Protein AF-A0A660W954-F1 (afdb_monomer)

Secondary structure (DSSP, 8-state):
----------------------SSPEEEE--EEEE--TTS-GGGGSSS-B---TT---SS-EE--TT-EEEEE--TTEEE---SS--EEEE---EEEEPSSTT--EEEEEE---EEEEEESSSSS-EEPP-EE---SPEESSTT--B-GGGEES-BS-S-B--BTTT----TT-TTTSBSEEE-GGGGTT-HHHHTTSS-TTSB-EEEEEE---EEEEE-TTSPEEE-EEPPTT-TT---S-EE-EEEEEEEEE------------------------------------

Radius of gyration: 32.92 Å; Cα contacts (8 Å, |Δi|>4): 703; chains: 1; bounding box: 125×60×88 Å

Foldseek 3Di:
DDDDDDDDDDDDPDPPPPPPPPPWADKDWFDDKDFDAPVVLLCLQTGFFAFPPAAWFDPSFGQQFAFGKMKTFHPPQKFFAQDPFFFKFFAWTKHFFFDPDPPRHTPLFIQWWKKWKWWAQPSPDTQTFAKFFPDQDAFELDSNTHDNLVRIDRIWGRWGAPDRPPPDDFDCLDPVTGITGTHRLVSRCPGPCNVVPRGHNGRTGIMMITTHQQPQPDAGPVRRGGHGHHYDPDDPPPRDTITTNIMMGGHMGGHPPPPPPPPPPDDDDDDDDDDDDDDDDDDDDDDDDD

Mean predicted aligned error: 12.01 Å

Sequence (290 aa):
MQKTLFLIVTLSAAAFATFVSPAQGLNFFAERYEGYPIDFLAQKALGGPTGKGEWFGSTDACTLGNGGSIKLGFSDEKRVFNGAGPDFIVFENPFQILDTEPPYDPLGLYFAELMFVEVSTDGEVFARFPMLTTNTEPIHADETDGLDAAQYSGFAGIHPVYANVDSNSIDPFDPAVAGGDAFDLSDLSDHPNVTSGLVDLNDIRWVRLVDITGDGSVLDSEGNPIFDAYQYEGDPIAINGADVDALSVINGLEGAVIPEPATTISFIISLPLFAALTGFFRFRNMFFQK

Structure (mmCIF, N/CA/C/O backbone):
data_AF-A0A660W954-F1
#
_entry.id   AF-A0A660W954-F1
#
loop_
_atom_site.group_PDB
_atom_site.id
_atom_site.type_symbol
_atom_site.label_atom_id
_atom_site.label_alt_id
_atom_site.label_comp_id
_atom_site.label_asym_id
_atom_site.label_entity_id
_atom_site.label_seq_id
_atom_site.pdbx_PDB_ins_code
_atom_site.Cartn_x
_atom_site.Cartn_y
_atom_site.Cartn_z
_atom_site.occupancy
_atom_site.B_iso_or_equiv
_atom_site.auth_seq_id
_atom_site.auth_comp_id
_atom_site.auth_asym_id
_atom_site.auth_atom_id
_atom_site.pdbx_PDB_model_num
ATOM 1 N N . MET A 1 1 ? -51.245 -30.499 60.211 1.00 41.47 1 MET A N 1
ATOM 2 C CA . MET A 1 1 ? -50.578 -29.324 59.608 1.00 41.47 1 MET A CA 1
ATOM 3 C C . MET A 1 1 ? -49.451 -29.831 58.724 1.00 41.47 1 MET A C 1
ATOM 5 O O . MET A 1 1 ? -48.403 -30.189 59.241 1.00 41.47 1 MET A O 1
ATOM 9 N N . GLN A 1 2 ? -49.696 -29.964 57.423 1.00 33.53 2 GLN A N 1
ATOM 10 C CA . GLN A 1 2 ? -48.697 -30.420 56.454 1.00 33.53 2 GLN A CA 1
ATOM 11 C C . GLN A 1 2 ? -48.097 -29.165 55.808 1.00 33.53 2 GLN A C 1
ATOM 13 O O . GLN A 1 2 ? -48.827 -28.375 55.216 1.00 33.53 2 GLN A O 1
ATOM 18 N N . LYS A 1 3 ? -46.802 -28.916 56.028 1.00 35.94 3 LYS A N 1
ATOM 19 C CA . LYS A 1 3 ? -46.079 -27.789 55.427 1.00 35.94 3 LYS A CA 1
ATOM 20 C C . LYS A 1 3 ? -45.603 -28.216 54.040 1.00 35.94 3 LYS A C 1
ATOM 22 O O . LYS A 1 3 ? -44.735 -29.076 53.938 1.00 35.94 3 LYS A O 1
ATOM 27 N N . THR A 1 4 ? -46.171 -27.625 52.997 1.00 32.19 4 THR A N 1
ATOM 28 C CA . THR A 1 4 ? -45.674 -27.762 51.624 1.00 32.19 4 THR A CA 1
ATOM 29 C C . THR A 1 4 ? -44.499 -26.805 51.442 1.00 32.19 4 THR A C 1
ATOM 31 O O . THR A 1 4 ? -44.650 -25.596 51.610 1.00 32.19 4 THR A O 1
ATOM 34 N N . LEU A 1 5 ? -43.320 -27.354 51.153 1.00 30.41 5 LEU A N 1
ATOM 35 C CA . LEU A 1 5 ? -42.096 -26.611 50.867 1.00 30.41 5 LEU A CA 1
ATOM 36 C C . LEU A 1 5 ? -42.058 -26.309 49.360 1.00 30.41 5 LEU A C 1
ATOM 38 O O . LEU A 1 5 ? -42.047 -27.239 48.557 1.00 30.41 5 LEU A O 1
ATOM 42 N N . PHE A 1 6 ? -42.063 -25.033 48.971 1.00 32.66 6 PHE A N 1
ATOM 43 C CA . PHE A 1 6 ? -41.836 -24.624 47.582 1.00 32.66 6 PHE A CA 1
ATOM 44 C C . PHE A 1 6 ? -40.329 -24.513 47.333 1.00 32.66 6 PHE A C 1
ATOM 46 O O . PHE A 1 6 ? -39.656 -23.679 47.936 1.00 32.66 6 PHE A O 1
ATOM 53 N N . LEU A 1 7 ? -39.806 -25.369 46.456 1.00 27.14 7 LEU A N 1
ATOM 54 C CA . LEU A 1 7 ? -38.443 -25.286 45.942 1.00 27.14 7 LEU A CA 1
ATOM 55 C C . LEU A 1 7 ? -38.448 -24.322 44.747 1.00 27.14 7 LEU A C 1
ATOM 57 O O . LEU A 1 7 ? -39.011 -24.638 43.701 1.00 27.14 7 LEU A O 1
ATOM 61 N N . ILE A 1 8 ? -37.856 -23.139 44.907 1.00 37.44 8 ILE A N 1
ATOM 62 C CA . ILE A 1 8 ? -37.602 -22.220 43.792 1.00 37.44 8 ILE A CA 1
ATOM 63 C C . ILE A 1 8 ? -36.273 -22.644 43.167 1.00 37.44 8 ILE A C 1
ATOM 65 O O . ILE A 1 8 ? -35.219 -22.476 43.774 1.00 37.44 8 ILE A O 1
ATOM 69 N N . VAL A 1 9 ? -36.328 -23.222 41.968 1.00 31.75 9 VAL A N 1
ATOM 70 C CA . VAL A 1 9 ? -35.138 -23.495 41.156 1.00 31.75 9 VAL A CA 1
ATOM 71 C C . VAL A 1 9 ? -34.899 -22.275 40.270 1.00 31.75 9 VAL A C 1
ATOM 73 O O . VAL A 1 9 ? -35.628 -22.046 39.309 1.00 31.75 9 VAL A O 1
ATOM 76 N N . THR A 1 10 ? -33.899 -21.464 40.602 1.00 38.59 10 THR A N 1
ATOM 77 C CA . THR A 1 10 ? -33.390 -20.415 39.711 1.00 38.59 10 THR A CA 1
ATOM 78 C C . THR A 1 10 ? -32.497 -21.056 38.649 1.00 38.59 10 THR A C 1
ATOM 80 O O . THR A 1 10 ? -31.393 -21.496 38.965 1.00 38.59 10 THR A O 1
ATOM 83 N N . LEU A 1 11 ? -32.961 -21.120 37.396 1.00 34.97 11 LEU A N 1
ATOM 84 C CA . LEU A 1 11 ? -32.089 -21.398 36.251 1.00 34.97 11 LEU A CA 1
ATOM 85 C C . LEU A 1 11 ? -31.302 -20.122 35.928 1.00 34.97 11 LEU A C 1
ATOM 87 O O . LEU A 1 11 ? -31.871 -19.156 35.425 1.00 34.97 11 LEU A O 1
ATOM 91 N N . SER A 1 12 ? -29.997 -20.113 36.196 1.00 39.38 12 SER A N 1
ATOM 92 C CA . SER A 1 12 ? -29.090 -19.134 35.598 1.00 39.38 12 SER A CA 1
ATOM 93 C C . SER A 1 12 ? -28.721 -19.616 34.196 1.00 39.38 12 SER A C 1
ATOM 95 O O . SER A 1 12 ? -28.006 -20.608 34.049 1.00 39.38 12 SER A O 1
ATOM 97 N N . ALA A 1 13 ? -29.209 -18.932 33.164 1.00 38.84 13 ALA A N 1
ATOM 98 C CA . ALA A 1 13 ? -28.709 -19.114 31.809 1.00 38.84 13 ALA A CA 1
ATOM 99 C C . ALA A 1 13 ? -27.325 -18.454 31.714 1.00 38.84 13 ALA A C 1
ATOM 101 O O . ALA A 1 13 ? -27.215 -17.235 31.613 1.00 38.84 13 ALA A O 1
ATOM 102 N N . ALA A 1 14 ? -26.262 -19.253 31.803 1.00 39.91 14 ALA A N 1
ATOM 103 C CA . ALA A 1 14 ? -24.932 -18.810 31.413 1.00 39.91 14 ALA A CA 1
ATOM 104 C C . ALA A 1 14 ? -24.891 -18.777 29.880 1.00 39.91 14 ALA A C 1
ATOM 106 O O . ALA A 1 14 ? -24.913 -19.826 29.235 1.00 39.91 14 ALA A O 1
ATOM 107 N N . ALA A 1 15 ? -24.888 -17.579 29.298 1.00 39.62 15 ALA A N 1
ATOM 108 C CA . ALA A 1 15 ? -24.603 -17.402 27.883 1.00 39.62 15 ALA A CA 1
ATOM 109 C C . ALA A 1 15 ? -23.117 -17.717 27.663 1.00 39.62 15 ALA A C 1
ATOM 111 O O . ALA A 1 15 ? -22.246 -16.908 27.973 1.00 39.62 15 ALA A O 1
ATOM 112 N N . PHE A 1 16 ? -22.822 -18.920 27.178 1.00 38.09 16 PHE A N 1
ATOM 113 C CA . PHE A 1 16 ? -21.512 -19.224 26.619 1.00 38.09 16 PHE A CA 1
ATOM 114 C C . PHE A 1 16 ? -21.437 -18.552 25.249 1.00 38.09 16 PHE A C 1
ATOM 116 O O . PHE A 1 16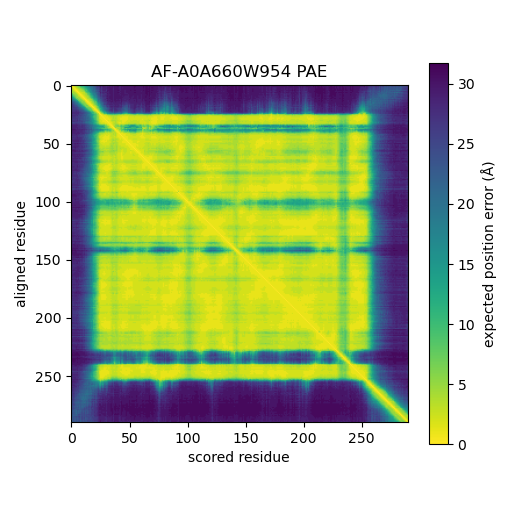 ? -21.980 -19.065 24.274 1.00 38.09 16 PHE A O 1
ATOM 123 N N . ALA A 1 17 ? -20.791 -17.388 25.181 1.00 39.72 17 ALA A N 1
ATOM 124 C CA . ALA A 1 17 ? -20.302 -16.868 23.915 1.00 39.72 17 ALA A CA 1
ATOM 125 C C . ALA A 1 17 ? -19.143 -17.773 23.482 1.00 39.72 17 ALA A C 1
ATOM 127 O O . ALA A 1 17 ? -18.034 -17.694 24.009 1.00 39.72 17 ALA A O 1
ATOM 128 N N . THR A 1 18 ? -19.416 -18.706 22.577 1.00 37.78 18 THR A N 1
ATOM 129 C CA . THR A 1 18 ? -18.360 -19.400 21.849 1.00 37.78 18 THR A CA 1
ATOM 130 C C . THR A 1 18 ? -17.688 -18.368 20.953 1.00 37.78 18 THR A C 1
ATOM 132 O O . THR A 1 18 ? -18.273 -17.961 19.951 1.00 37.78 18 THR A O 1
ATOM 135 N N . PHE A 1 19 ? -16.481 -17.935 21.313 1.00 40.72 19 PHE A N 1
ATOM 136 C CA . PHE A 1 19 ? -15.584 -17.268 20.375 1.00 40.72 19 PHE A CA 1
ATOM 137 C C . PHE A 1 19 ? -15.154 -18.311 19.344 1.00 40.72 19 PHE A C 1
ATOM 139 O O . PHE A 1 19 ? -14.179 -19.035 19.524 1.00 40.72 19 PHE A O 1
ATOM 146 N N . VAL A 1 20 ? -15.961 -18.459 18.299 1.00 42.09 20 VAL A N 1
ATOM 147 C CA . VAL A 1 20 ? -15.516 -19.081 17.058 1.00 42.09 20 VAL A CA 1
ATOM 148 C C . VAL A 1 20 ? -14.596 -18.039 16.433 1.00 42.09 20 VAL A C 1
ATOM 150 O O . VAL A 1 20 ? -15.067 -16.946 16.123 1.00 42.09 20 VAL A O 1
ATOM 153 N N . SER A 1 21 ? -13.292 -18.317 16.315 1.00 42.91 21 SER A N 1
ATOM 154 C CA . SER A 1 21 ? -12.448 -17.467 15.468 1.00 42.91 21 SER A CA 1
ATOM 155 C C . SER A 1 21 ? -13.071 -17.495 14.072 1.00 42.91 21 SER A C 1
ATOM 157 O O . SER A 1 21 ? -13.388 -18.596 13.604 1.00 42.91 21 SER A O 1
ATOM 159 N N . PRO A 1 22 ? -13.321 -16.350 13.419 1.00 44.28 22 PRO A N 1
ATOM 160 C CA . PRO A 1 22 ? -13.864 -16.380 12.074 1.00 44.28 22 PRO A CA 1
ATOM 161 C C . PRO A 1 22 ? -12.929 -17.219 11.197 1.00 44.28 22 PRO A C 1
ATOM 163 O O . PRO A 1 22 ? -11.714 -17.028 11.170 1.00 44.28 22 PRO A O 1
ATOM 166 N N . ALA A 1 23 ? -13.507 -18.238 10.571 1.00 50.44 23 ALA A N 1
ATOM 167 C CA . ALA A 1 23 ? -12.850 -19.034 9.558 1.00 50.44 23 ALA A CA 1
ATOM 168 C C . ALA A 1 23 ? -12.705 -18.147 8.317 1.00 50.44 23 ALA A C 1
ATOM 170 O O . ALA A 1 23 ? -13.669 -18.045 7.574 1.00 50.44 23 ALA A O 1
ATOM 171 N N . GLN A 1 24 ? -11.535 -17.518 8.145 1.00 55.84 24 GLN A N 1
ATOM 172 C CA . GLN A 1 24 ? -11.206 -16.558 7.078 1.00 55.84 24 GLN A CA 1
ATOM 173 C C . GLN A 1 24 ? -12.113 -15.302 7.087 1.00 55.84 24 GLN A C 1
ATOM 175 O O . GLN A 1 24 ? -13.332 -15.385 7.240 1.00 55.84 24 GLN A O 1
ATOM 180 N N . GLY A 1 25 ? -11.519 -14.109 7.015 1.00 69.44 25 GLY A N 1
ATOM 181 C CA . GLY A 1 25 ? -12.287 -12.862 6.986 1.00 69.44 25 GLY A CA 1
ATOM 182 C C . GLY A 1 25 ? -13.147 -12.721 5.725 1.00 69.44 25 GLY A C 1
ATOM 183 O O . GLY A 1 25 ? -13.000 -13.460 4.754 1.00 69.44 25 GLY A O 1
ATOM 184 N N . LEU A 1 26 ? -14.079 -11.770 5.748 1.00 90.31 26 LEU A N 1
ATOM 185 C CA . LEU A 1 26 ? -14.758 -11.297 4.545 1.00 90.31 26 LEU A CA 1
ATOM 186 C C . LEU A 1 26 ? -13.752 -10.527 3.679 1.00 90.31 26 LEU A C 1
ATOM 188 O O . LEU A 1 26 ? -13.137 -9.582 4.167 1.00 90.31 26 LEU A O 1
ATOM 192 N N . ASN A 1 27 ? -13.666 -10.867 2.395 1.00 95.94 27 ASN A N 1
ATOM 193 C CA . ASN A 1 27 ? -12.878 -10.112 1.425 1.00 95.94 27 ASN A CA 1
ATOM 194 C C . ASN A 1 27 ? -13.702 -8.960 0.838 1.00 95.94 27 ASN A C 1
ATOM 196 O O . ASN A 1 27 ? -14.846 -9.163 0.419 1.00 95.94 27 ASN A O 1
ATOM 200 N N . PHE A 1 28 ? -13.134 -7.757 0.776 1.00 97.25 28 PHE A N 1
ATOM 201 C CA . PHE A 1 28 ? -13.764 -6.603 0.124 1.00 97.25 28 PHE A CA 1
ATOM 202 C C . PHE A 1 28 ? -12.743 -5.535 -0.262 1.00 97.25 28 PHE A C 1
ATOM 204 O O . PHE A 1 28 ? -11.626 -5.523 0.236 1.00 97.25 28 PHE A O 1
ATOM 211 N N . PHE A 1 29 ? -13.136 -4.616 -1.136 1.00 98.12 29 PHE A N 1
ATOM 212 C CA . PHE A 1 29 ? -12.302 -3.487 -1.545 1.00 98.12 29 PHE A CA 1
ATOM 213 C C . PHE A 1 29 ? -12.615 -2.221 -0.743 1.00 98.12 29 PHE A C 1
ATOM 215 O O . PHE A 1 29 ? -13.643 -2.151 -0.063 1.00 98.12 29 PHE A O 1
ATOM 222 N N . ALA A 1 30 ? -11.770 -1.197 -0.863 1.00 97.75 30 ALA A N 1
ATOM 223 C CA . ALA A 1 30 ? -12.144 0.160 -0.471 1.00 97.75 30 ALA A CA 1
ATOM 224 C C . ALA A 1 30 ? -13.394 0.637 -1.237 1.00 97.75 30 ALA A C 1
ATOM 226 O O . ALA A 1 30 ? -13.528 0.432 -2.444 1.00 97.75 30 ALA A O 1
ATOM 227 N N . GLU A 1 31 ? -14.309 1.294 -0.522 1.00 96.94 31 GLU A N 1
ATOM 228 C CA . GLU A 1 31 ? -15.624 1.721 -1.039 1.00 96.94 31 GLU A CA 1
ATOM 229 C C . GLU A 1 31 ? -15.828 3.237 -0.955 1.00 96.94 31 GLU A C 1
ATOM 231 O O . GLU A 1 31 ? -16.726 3.785 -1.596 1.00 96.94 31 GLU A O 1
ATOM 236 N N . ARG A 1 32 ? -15.015 3.926 -0.149 1.00 95.50 32 ARG A N 1
ATOM 237 C CA . ARG A 1 32 ? -15.040 5.382 -0.005 1.00 95.50 32 ARG A CA 1
ATOM 238 C C . ARG A 1 32 ? -13.639 5.933 0.195 1.00 95.50 32 ARG A C 1
ATOM 240 O O . ARG A 1 32 ? -12.749 5.220 0.652 1.00 95.50 32 ARG A O 1
ATOM 247 N N . TYR A 1 33 ? -13.484 7.223 -0.073 1.00 95.94 33 TYR A N 1
ATOM 248 C CA . TYR A 1 33 ? -12.254 7.945 0.209 1.00 95.94 33 TYR A CA 1
ATOM 249 C C . TYR A 1 33 ? -12.519 9.289 0.891 1.00 95.94 33 TYR A C 1
ATOM 251 O O . TYR A 1 33 ? -13.598 9.873 0.771 1.00 95.94 33 TYR A O 1
ATOM 259 N N . GLU A 1 34 ? -11.493 9.800 1.561 1.00 93.50 34 GLU A N 1
ATOM 260 C CA . GLU A 1 34 ? -11.370 11.182 2.015 1.00 93.50 34 GLU A CA 1
ATOM 261 C C . GLU A 1 34 ? -9.958 11.689 1.694 1.00 93.50 34 GLU A C 1
ATOM 263 O O . GLU A 1 34 ? -8.978 10.982 1.903 1.00 93.50 34 GLU A O 1
ATOM 268 N N . GLY A 1 35 ? -9.831 12.921 1.209 1.00 79.81 35 GLY A N 1
ATOM 269 C CA . GLY A 1 35 ? -8.542 13.493 0.813 1.00 79.81 35 GLY A CA 1
ATOM 270 C C . GLY A 1 35 ? -8.654 14.316 -0.464 1.00 79.81 35 GLY A C 1
ATOM 271 O O . GLY A 1 35 ? -9.730 14.419 -1.055 1.00 79.81 35 GLY A O 1
ATOM 272 N N . TYR A 1 36 ? -7.538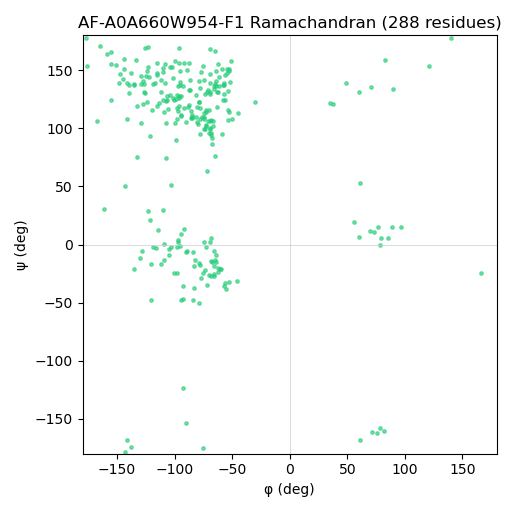 14.916 -0.864 1.00 69.19 36 TYR A N 1
ATOM 273 C CA . TYR A 1 36 ? -7.448 15.763 -2.052 1.00 69.19 36 TYR A CA 1
ATOM 274 C C . TYR A 1 36 ? -6.218 15.350 -2.874 1.00 69.19 36 TYR A C 1
ATOM 276 O O . TYR A 1 36 ? -5.208 16.052 -2.811 1.00 69.19 36 TYR A O 1
ATOM 284 N N . PRO A 1 37 ? -6.271 14.215 -3.603 1.00 76.81 37 PRO A N 1
ATOM 285 C CA . PRO A 1 37 ? -5.232 13.890 -4.576 1.00 76.81 37 PRO A CA 1
ATOM 286 C C . PRO A 1 37 ? -5.202 14.953 -5.676 1.00 76.81 37 PRO A C 1
ATOM 288 O O . PRO A 1 37 ? -6.197 15.651 -5.919 1.00 76.81 37 PRO A O 1
ATOM 291 N N . ILE A 1 38 ? -4.054 15.101 -6.329 1.00 76.25 38 ILE A N 1
ATOM 292 C CA . ILE A 1 38 ? -3.814 16.219 -7.249 1.00 76.25 38 ILE A CA 1
ATOM 293 C C . ILE A 1 38 ? -4.564 16.102 -8.579 1.00 76.25 38 ILE A C 1
ATOM 295 O O . ILE A 1 38 ? -4.803 17.114 -9.239 1.00 76.25 38 ILE A O 1
ATOM 299 N N . ASP A 1 39 ? -4.970 14.896 -8.968 1.00 69.25 39 ASP A N 1
ATOM 300 C CA . ASP A 1 39 ? -5.596 14.618 -10.261 1.00 69.25 39 ASP A CA 1
ATOM 301 C C . ASP A 1 39 ? -7.136 14.736 -10.259 1.00 69.25 39 ASP A C 1
ATOM 303 O O . ASP A 1 39 ? -7.763 14.685 -11.317 1.00 69.25 39 ASP A O 1
ATOM 307 N N . PHE A 1 40 ? -7.766 14.950 -9.094 1.00 69.56 40 PHE A N 1
ATOM 308 C CA . PHE A 1 40 ? -9.225 14.884 -8.890 1.00 69.56 40 PHE A CA 1
ATOM 309 C C . PHE A 1 40 ? -9.870 13.546 -9.320 1.00 69.56 40 PHE A C 1
ATOM 311 O O . PHE A 1 40 ? -11.087 13.490 -9.520 1.00 69.56 40 PHE A O 1
ATOM 318 N N . LEU A 1 41 ? -9.088 12.469 -9.447 1.00 84.31 41 LEU A N 1
ATOM 319 C CA . LEU A 1 41 ? -9.533 11.129 -9.840 1.00 84.31 41 LEU A CA 1
ATOM 320 C C . LEU A 1 41 ? -9.454 10.126 -8.682 1.00 84.31 41 LEU A C 1
ATOM 322 O O . LEU A 1 41 ? -9.346 8.925 -8.907 1.00 84.31 41 LEU A O 1
ATOM 326 N N . ALA A 1 42 ? -9.618 10.610 -7.448 1.00 89.44 42 ALA A N 1
ATOM 327 C CA . ALA A 1 42 ? -9.629 9.822 -6.212 1.00 89.44 42 ALA A CA 1
ATOM 328 C C . ALA A 1 42 ? -10.480 8.540 -6.266 1.00 89.44 42 ALA A C 1
ATOM 330 O O . ALA A 1 42 ? -10.159 7.548 -5.618 1.00 89.44 42 ALA A O 1
ATOM 331 N N . GLN A 1 43 ? -11.570 8.544 -7.041 1.00 92.44 43 GLN A N 1
ATOM 332 C CA . GLN A 1 43 ? -12.430 7.376 -7.226 1.00 92.44 43 GLN A CA 1
ATOM 333 C C . GLN A 1 43 ? -11.733 6.173 -7.874 1.00 92.44 43 GLN A C 1
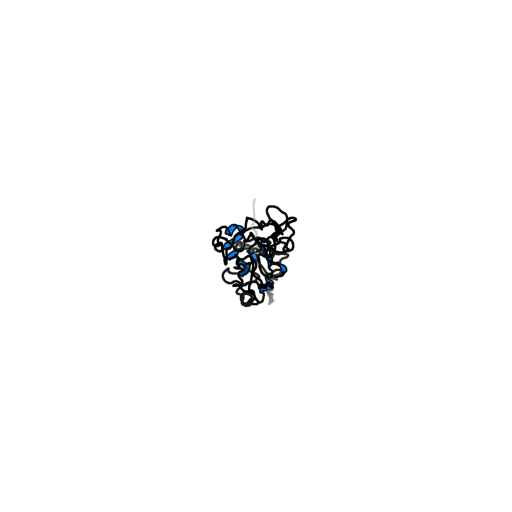ATOM 335 O O . GLN A 1 43 ? -12.255 5.072 -7.750 1.00 92.44 43 GLN A O 1
ATOM 340 N N . LYS A 1 44 ? -10.605 6.373 -8.566 1.00 93.88 44 LYS A N 1
ATOM 341 C CA . LYS A 1 44 ? -9.841 5.291 -9.193 1.00 93.88 44 LYS A CA 1
ATOM 342 C C . LYS A 1 44 ? -9.176 4.371 -8.174 1.00 93.88 44 LYS A C 1
ATOM 344 O O . LYS A 1 44 ? -9.075 3.193 -8.438 1.00 93.88 44 LYS A O 1
ATOM 349 N N . ALA A 1 45 ? -8.862 4.875 -6.979 1.00 95.75 45 ALA A N 1
ATOM 350 C CA . ALA A 1 45 ? -8.341 4.064 -5.876 1.00 95.75 45 ALA A CA 1
ATOM 351 C C . ALA A 1 45 ? -9.406 3.170 -5.193 1.00 95.75 45 ALA A C 1
ATOM 353 O O . ALA A 1 45 ? -9.128 2.542 -4.168 1.00 95.75 45 ALA A O 1
ATOM 354 N N . LEU A 1 46 ? -10.656 3.179 -5.675 1.00 96.50 46 LEU A N 1
ATOM 355 C CA . LEU A 1 46 ? -11.759 2.390 -5.122 1.00 96.50 46 LEU A CA 1
ATOM 356 C C . LEU A 1 46 ? -12.061 1.175 -5.997 1.00 96.50 46 LEU A C 1
ATOM 358 O O . LEU A 1 46 ? -11.945 1.222 -7.216 1.00 96.50 46 LEU A O 1
ATOM 362 N N . GLY A 1 47 ? -12.601 0.123 -5.383 1.00 96.81 47 GLY A N 1
ATOM 363 C CA . GLY A 1 47 ? -12.873 -1.124 -6.091 1.00 96.81 47 GLY A CA 1
ATOM 364 C C . GLY A 1 47 ? -11.629 -2.003 -6.220 1.00 96.81 47 GLY A C 1
ATOM 365 O O . GLY A 1 47 ? -10.708 -1.917 -5.411 1.00 96.81 47 GLY A O 1
ATOM 366 N N . GLY A 1 48 ? -11.672 -2.937 -7.169 1.00 97.56 48 GLY A N 1
ATOM 367 C CA . GLY A 1 48 ? -10.611 -3.925 -7.339 1.00 97.56 48 GLY A CA 1
ATOM 368 C C . GLY A 1 48 ? -9.486 -3.439 -8.253 1.00 97.56 48 GLY A C 1
ATOM 369 O O . GLY A 1 48 ? -9.745 -2.599 -9.111 1.00 97.56 48 GLY A O 1
ATOM 370 N N . PRO A 1 49 ? -8.274 -4.005 -8.113 1.00 98.19 49 PRO A N 1
ATOM 371 C CA . PRO A 1 49 ? -7.114 -3.590 -8.890 1.00 98.19 49 PRO A CA 1
ATOM 372 C C . PRO A 1 49 ? -7.289 -3.852 -10.386 1.00 98.19 49 PRO A C 1
ATOM 374 O O . PRO A 1 49 ? -7.933 -4.824 -10.810 1.00 98.19 49 PRO A O 1
ATOM 377 N N . THR A 1 50 ? -6.654 -3.006 -11.188 1.00 97.38 50 THR A N 1
ATOM 378 C CA . THR A 1 50 ? -6.670 -3.019 -12.651 1.00 97.38 50 THR A CA 1
ATOM 379 C C . THR A 1 50 ? -5.265 -3.121 -13.255 1.00 97.38 50 THR A C 1
ATOM 381 O O . THR A 1 50 ? -5.037 -2.721 -14.406 1.00 97.38 50 THR A O 1
ATOM 384 N N . GLY A 1 51 ? -4.339 -3.748 -12.528 1.00 97.06 51 GLY A N 1
ATOM 385 C CA . GLY A 1 51 ? -2.942 -3.923 -12.919 1.00 97.06 51 GLY A CA 1
ATOM 386 C C . GLY A 1 51 ? -2.712 -4.506 -14.316 1.00 97.06 51 GLY A C 1
ATOM 387 O O . GLY A 1 51 ? -3.577 -5.156 -14.921 1.00 97.06 51 GLY A O 1
ATOM 388 N N . LYS A 1 52 ? -1.515 -4.259 -14.857 1.00 97.44 52 LYS A N 1
ATOM 389 C CA . LYS A 1 52 ? -1.089 -4.730 -16.189 1.00 97.44 52 LYS A CA 1
ATOM 390 C C . LYS A 1 52 ? 0.064 -5.736 -16.129 1.00 97.44 52 LYS A C 1
ATOM 392 O O . LYS A 1 52 ? 0.606 -6.111 -17.172 1.00 97.44 52 LYS A O 1
ATOM 397 N N . GLY A 1 53 ? 0.351 -6.251 -14.936 1.00 96.25 53 GLY A N 1
ATOM 398 C CA . GLY A 1 53 ? 1.409 -7.212 -14.674 1.00 96.25 53 GLY A CA 1
ATOM 399 C C . GLY A 1 53 ? 2.789 -6.570 -14.616 1.00 96.25 53 GLY A C 1
ATOM 400 O O . GLY A 1 53 ? 2.917 -5.379 -14.387 1.00 96.25 53 GLY A O 1
ATOM 401 N N . GLU A 1 54 ? 3.819 -7.382 -14.842 1.00 95.25 54 GLU A N 1
ATOM 402 C CA . GLU A 1 54 ? 5.223 -7.019 -14.591 1.00 95.25 54 GLU A CA 1
ATOM 403 C C . GLU A 1 54 ? 5.704 -5.762 -15.331 1.00 95.25 54 GLU A C 1
ATOM 405 O O . GLU A 1 54 ? 6.528 -5.012 -14.824 1.00 95.25 54 GLU A O 1
ATOM 410 N N . TRP A 1 55 ? 5.222 -5.560 -16.558 1.00 92.69 55 TRP A N 1
ATOM 411 C CA . TRP A 1 55 ? 5.888 -4.699 -17.541 1.00 92.69 55 TRP A CA 1
ATOM 412 C C . TRP A 1 55 ? 5.216 -3.348 -17.759 1.00 92.69 55 TRP A C 1
ATOM 414 O O . TRP A 1 55 ? 5.739 -2.524 -18.502 1.00 92.69 55 TRP A O 1
ATOM 424 N N . PHE A 1 56 ? 4.027 -3.143 -17.198 1.00 92.12 56 PHE A N 1
ATOM 425 C CA . PHE A 1 56 ? 3.236 -1.949 -17.460 1.00 92.12 56 PHE A CA 1
ATOM 426 C C . PHE A 1 56 ? 2.482 -1.529 -16.202 1.00 92.12 56 PHE A C 1
ATOM 428 O O . PHE A 1 56 ? 1.928 -2.374 -15.501 1.00 92.12 56 PHE A O 1
ATOM 435 N N . GLY A 1 57 ? 2.379 -0.219 -15.992 1.00 90.81 57 GLY A N 1
ATOM 436 C CA . GLY A 1 57 ? 1.402 0.356 -15.076 1.00 90.81 57 GLY A CA 1
ATOM 437 C C . GLY A 1 57 ? -0.008 0.387 -15.686 1.00 90.81 57 GLY A C 1
ATOM 438 O O . GLY A 1 57 ? -0.198 0.527 -16.901 1.00 90.81 57 GLY A O 1
ATOM 439 N N . SER A 1 58 ? -1.027 0.251 -14.845 1.00 92.75 58 SER A N 1
ATOM 440 C CA . SER A 1 58 ? -2.402 0.656 -15.108 1.00 92.75 58 SER A CA 1
ATOM 441 C C . SER A 1 58 ? -2.507 2.151 -15.425 1.00 92.75 58 SER A C 1
ATOM 443 O O . SER A 1 58 ? -1.736 2.982 -14.963 1.00 92.75 58 SER A O 1
ATOM 445 N N . THR A 1 59 ? -3.511 2.507 -16.222 1.00 91.62 59 THR A N 1
ATOM 446 C CA . THR A 1 59 ? -3.917 3.904 -16.452 1.00 91.62 59 THR A CA 1
ATOM 447 C C . THR A 1 59 ? -5.113 4.306 -15.584 1.00 91.62 59 THR A C 1
ATOM 449 O O . THR A 1 59 ? -5.609 5.435 -15.670 1.00 91.62 59 THR A O 1
ATOM 452 N N . ASP A 1 60 ? -5.642 3.363 -14.805 1.00 92.31 60 ASP A N 1
ATOM 453 C CA . ASP A 1 60 ? -6.768 3.554 -13.896 1.00 92.31 60 ASP A CA 1
ATOM 454 C C . ASP A 1 60 ? -6.291 3.663 -12.446 1.00 92.31 60 ASP A C 1
ATOM 456 O O . ASP A 1 60 ? -6.784 2.985 -11.564 1.00 92.31 60 ASP A O 1
ATOM 460 N N . ALA A 1 61 ? -5.322 4.549 -12.218 1.00 92.69 61 ALA A N 1
ATOM 461 C CA . ALA A 1 61 ? -4.797 4.858 -10.897 1.00 92.69 61 ALA A CA 1
ATOM 462 C C . ALA A 1 61 ? -5.080 6.316 -10.494 1.00 92.69 61 ALA A C 1
ATOM 464 O O . ALA A 1 61 ? -5.318 7.180 -11.349 1.00 92.69 61 ALA A O 1
ATOM 465 N N . CYS A 1 62 ? -5.101 6.554 -9.184 1.00 93.75 62 CYS A N 1
ATOM 466 C CA . CYS A 1 62 ? -5.240 7.850 -8.529 1.00 93.75 62 CYS A CA 1
ATOM 467 C C . CYS A 1 62 ? -3.857 8.378 -8.132 1.00 93.75 62 CYS A C 1
ATOM 469 O O . CYS A 1 62 ? -3.279 7.912 -7.149 1.00 93.75 62 CYS A O 1
ATOM 471 N N . THR A 1 63 ? -3.380 9.402 -8.829 1.00 93.00 63 THR A N 1
ATOM 472 C CA . THR A 1 63 ? -2.078 10.017 -8.560 1.00 93.00 63 THR A CA 1
ATOM 473 C C . THR A 1 63 ? -2.168 10.936 -7.342 1.00 93.00 63 THR A C 1
ATOM 475 O O . THR A 1 63 ? -2.904 11.934 -7.335 1.00 93.00 63 THR A O 1
ATOM 478 N N . LEU A 1 64 ? -1.418 10.621 -6.286 1.00 91.75 64 LEU A N 1
ATOM 479 C CA . LEU A 1 64 ? -1.442 11.395 -5.042 1.00 91.75 64 LEU A CA 1
ATOM 480 C C . LEU A 1 64 ? -0.765 12.751 -5.187 1.00 91.75 64 LEU A C 1
ATOM 482 O O . LEU A 1 64 ? -1.237 13.728 -4.597 1.00 91.75 64 LEU A O 1
ATOM 486 N N . GLY A 1 65 ? 0.291 12.819 -5.994 1.00 88.12 65 GLY A N 1
ATOM 487 C CA . GLY A 1 65 ? 1.160 13.981 -6.055 1.00 88.12 65 GLY A CA 1
ATOM 488 C C . GLY A 1 65 ? 2.221 13.987 -4.958 1.00 88.12 65 GLY A C 1
ATOM 489 O O . GLY A 1 65 ? 2.002 13.418 -3.893 1.00 88.12 65 GLY A O 1
ATOM 490 N N . ASN A 1 66 ? 3.306 14.731 -5.177 1.00 84.38 66 ASN A N 1
ATOM 491 C CA . ASN A 1 66 ? 4.387 14.903 -4.205 1.00 84.38 66 ASN A CA 1
ATOM 492 C C . ASN A 1 66 ? 3.872 15.360 -2.825 1.00 84.38 66 ASN A C 1
ATOM 494 O O . ASN A 1 66 ? 3.377 16.482 -2.661 1.00 84.38 66 ASN A O 1
ATOM 498 N N . GLY A 1 67 ? 4.018 14.495 -1.822 1.00 86.19 67 GLY A N 1
ATOM 499 C CA . GLY A 1 67 ? 3.550 14.693 -0.448 1.00 86.19 67 GLY A CA 1
ATOM 500 C C . GLY A 1 67 ? 2.024 14.654 -0.280 1.00 86.19 67 GLY A C 1
ATOM 501 O O . GLY A 1 67 ? 1.503 15.052 0.768 1.00 86.19 67 GLY A O 1
ATOM 502 N N . GLY A 1 68 ? 1.295 14.224 -1.309 1.00 91.12 68 GLY A N 1
ATOM 503 C CA . GLY A 1 68 ? -0.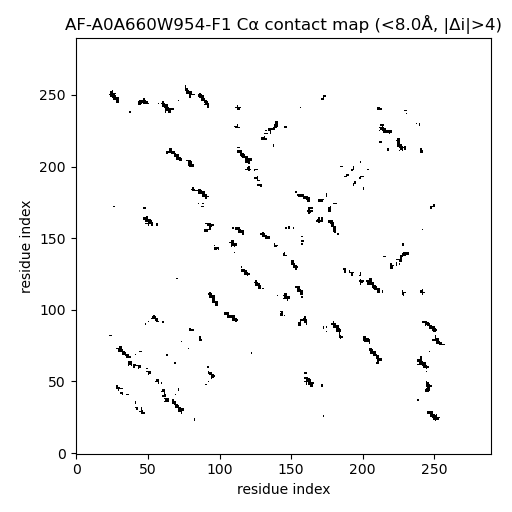146 14.022 -1.297 1.00 91.12 68 GLY A CA 1
ATOM 504 C C . GLY A 1 68 ? -0.575 12.849 -0.417 1.00 91.12 68 GLY A C 1
ATOM 505 O O . GLY A 1 68 ? 0.228 12.056 0.070 1.00 91.12 68 GLY A O 1
ATOM 506 N N . SER A 1 69 ? -1.880 12.745 -0.162 1.00 94.62 69 SER A N 1
ATOM 507 C CA . SER A 1 69 ? -2.428 11.613 0.592 1.00 94.62 69 SER A CA 1
ATOM 508 C C . SER A 1 69 ? -3.893 11.348 0.282 1.00 94.62 69 SER A C 1
ATOM 510 O O . SER A 1 69 ? -4.656 12.256 -0.071 1.00 94.62 69 SER A O 1
ATOM 512 N N . ILE A 1 70 ? -4.293 10.098 0.496 1.00 96.44 70 ILE A N 1
ATOM 513 C CA . ILE A 1 70 ? -5.678 9.643 0.431 1.00 96.44 70 ILE A CA 1
ATOM 514 C C . ILE A 1 70 ? -5.980 8.737 1.625 1.00 96.44 70 ILE A C 1
ATOM 516 O O . ILE A 1 70 ? -5.181 7.885 2.005 1.00 96.44 70 ILE A O 1
ATOM 520 N N . LYS A 1 71 ? -7.146 8.923 2.244 1.00 96.88 71 LYS A N 1
ATOM 521 C CA . LYS A 1 71 ? -7.721 7.984 3.208 1.00 96.88 71 LYS A CA 1
ATOM 522 C C . LYS A 1 71 ? -8.730 7.121 2.473 1.00 96.88 71 LYS A C 1
ATOM 524 O O . LYS A 1 71 ? -9.728 7.644 1.993 1.00 96.88 71 LYS A O 1
ATOM 529 N N . LEU A 1 72 ? -8.497 5.822 2.422 1.00 98.31 72 LEU A N 1
ATOM 530 C CA . LEU A 1 72 ? -9.417 4.824 1.903 1.00 98.31 72 LEU A CA 1
ATOM 531 C C . LEU A 1 72 ? -10.181 4.197 3.064 1.00 98.31 72 LEU A C 1
ATOM 533 O O . LEU A 1 72 ? -9.613 3.897 4.113 1.00 98.31 72 LEU A O 1
ATOM 537 N N . GLY A 1 73 ? -11.483 4.029 2.888 1.00 97.25 73 GLY A N 1
ATOM 538 C CA . GLY A 1 73 ? -12.358 3.458 3.897 1.00 97.25 73 GLY A CA 1
ATOM 539 C C . GLY A 1 73 ? -13.433 2.576 3.289 1.00 97.25 73 GLY A C 1
ATOM 540 O O . GLY A 1 73 ? -13.533 2.387 2.073 1.00 97.25 73 GLY A O 1
ATOM 541 N N . PHE A 1 74 ? -14.275 2.060 4.170 1.00 95.19 74 PHE A N 1
ATOM 542 C CA . PHE A 1 74 ? -15.292 1.066 3.845 1.00 95.19 74 PHE A CA 1
ATOM 543 C C . PHE A 1 74 ? -16.679 1.581 4.234 1.00 95.19 74 PHE A C 1
ATOM 545 O O . PHE A 1 74 ? -16.806 2.605 4.914 1.00 95.19 74 PHE A O 1
ATOM 552 N N . SER A 1 75 ? -17.733 0.884 3.816 1.00 91.88 75 SER A N 1
ATOM 553 C CA . SER A 1 75 ? -19.066 1.080 4.391 1.00 91.88 75 SER A CA 1
ATOM 554 C C . SER A 1 75 ? -19.036 0.962 5.921 1.00 91.88 75 SER A C 1
ATOM 556 O O . SER A 1 75 ? -18.217 0.244 6.491 1.00 91.88 75 SER A O 1
ATOM 558 N N . ASP A 1 76 ? -19.946 1.660 6.605 1.00 87.81 76 ASP A N 1
ATOM 559 C CA . ASP A 1 76 ? -19.939 1.773 8.076 1.00 87.81 76 ASP A CA 1
ATOM 560 C C . ASP A 1 76 ? -20.065 0.414 8.796 1.00 87.81 76 ASP A C 1
ATOM 562 O O . ASP A 1 76 ? -19.670 0.248 9.954 1.00 87.81 76 ASP A O 1
ATOM 566 N N . GLU A 1 77 ? -20.583 -0.593 8.097 1.00 89.50 77 GLU A N 1
ATOM 567 C CA . GLU A 1 77 ? -20.744 -1.958 8.589 1.00 89.50 77 GLU A CA 1
ATOM 568 C C . GLU A 1 77 ? -19.451 -2.782 8.460 1.00 89.50 77 GLU A C 1
ATOM 570 O O . GLU A 1 77 ? -19.294 -3.770 9.180 1.00 89.50 77 GLU A O 1
ATOM 575 N N . LYS A 1 78 ? -18.498 -2.356 7.619 1.00 94.19 78 LYS A N 1
ATOM 576 C CA . LYS A 1 78 ? -17.262 -3.080 7.304 1.00 94.19 78 LYS A CA 1
ATOM 577 C C . LYS A 1 78 ? -16.038 -2.545 8.041 1.00 94.19 78 LYS A C 1
ATOM 579 O O . LYS A 1 78 ? -15.882 -1.340 8.249 1.00 94.19 78 LYS A O 1
ATOM 584 N N . ARG A 1 79 ? -15.158 -3.460 8.441 1.00 95.31 79 ARG A N 1
ATOM 585 C CA . ARG A 1 79 ? -13.874 -3.175 9.103 1.00 95.31 79 ARG A CA 1
ATOM 586 C C . ARG A 1 79 ? -12.845 -4.246 8.805 1.00 95.31 79 ARG A C 1
ATOM 588 O O . ARG A 1 79 ? -13.226 -5.392 8.580 1.00 95.31 79 ARG A O 1
ATOM 595 N N . VAL A 1 80 ? -11.572 -3.885 8.868 1.00 97.75 80 VAL A N 1
ATOM 596 C CA . VAL A 1 80 ? -10.463 -4.846 8.889 1.00 97.75 80 VAL A CA 1
ATOM 597 C C . VAL A 1 80 ? -10.208 -5.257 10.337 1.00 97.75 80 VAL A C 1
ATOM 599 O O . VAL A 1 80 ? -10.315 -4.430 11.249 1.00 97.75 80 VAL A O 1
ATOM 602 N N . PHE A 1 81 ? -9.899 -6.531 10.552 1.00 96.69 81 PHE A N 1
ATOM 603 C CA . PHE A 1 81 ? -9.416 -7.039 11.829 1.00 96.69 81 PHE A CA 1
ATOM 604 C C . PHE A 1 81 ? -8.065 -7.721 11.639 1.00 96.69 81 PHE A C 1
ATOM 606 O O . PHE A 1 81 ? -7.798 -8.250 10.567 1.00 96.69 81 PHE A O 1
ATOM 613 N N . ASN A 1 82 ? -7.252 -7.736 12.693 1.00 97.44 82 ASN A N 1
ATOM 614 C CA . ASN A 1 82 ? -5.972 -8.437 12.728 1.00 97.44 82 ASN A CA 1
ATOM 615 C C . ASN A 1 82 ? -6.196 -9.959 12.702 1.00 97.44 82 ASN A C 1
ATOM 617 O O . ASN A 1 82 ? -6.529 -10.579 13.722 1.00 97.44 82 ASN A O 1
ATOM 621 N N . GLY A 1 83 ? -6.109 -10.529 11.505 1.00 95.38 83 GLY A N 1
ATOM 622 C CA . GLY A 1 83 ? -6.241 -11.945 11.226 1.00 95.38 83 GLY A CA 1
ATOM 623 C C . GLY A 1 83 ? -4.901 -12.671 11.289 1.00 95.38 83 GLY A C 1
ATOM 624 O O . GLY A 1 83 ? -4.003 -12.318 12.042 1.00 95.38 83 GLY A O 1
ATOM 625 N N . ALA A 1 84 ? -4.795 -13.778 10.558 1.00 93.81 84 ALA A N 1
ATOM 626 C CA . ALA A 1 84 ? -3.529 -14.487 10.421 1.00 93.81 84 ALA A CA 1
ATOM 627 C C . ALA A 1 84 ? -2.871 -14.095 9.097 1.00 93.81 84 ALA A C 1
ATOM 629 O O . ALA A 1 84 ? -3.478 -14.304 8.044 1.00 93.81 84 ALA A O 1
ATOM 630 N N . GLY A 1 85 ? -1.622 -13.630 9.155 1.00 96.19 85 GLY A N 1
ATOM 631 C CA . GLY A 1 85 ? -0.905 -13.143 7.980 1.00 96.19 85 GLY A CA 1
ATOM 632 C C . GLY A 1 85 ? -1.455 -11.797 7.499 1.00 96.19 85 GLY A C 1
ATOM 633 O O . GLY A 1 85 ? -2.166 -11.129 8.246 1.00 96.19 85 GLY A O 1
ATOM 634 N N . PRO A 1 86 ? -1.169 -11.410 6.243 1.00 98.12 86 PRO A N 1
ATOM 635 C CA . PRO A 1 86 ? -1.598 -10.119 5.727 1.00 98.12 86 PRO A CA 1
ATOM 636 C C . PRO A 1 86 ? -3.112 -9.912 5.813 1.00 98.12 86 PRO A C 1
ATOM 638 O O . PRO A 1 86 ? -3.902 -10.795 5.474 1.00 98.12 86 PRO A O 1
ATOM 641 N N . ASP A 1 87 ? -3.501 -8.713 6.230 1.00 98.56 87 ASP A N 1
ATOM 642 C CA . ASP A 1 87 ? -4.888 -8.308 6.436 1.00 98.56 87 ASP A CA 1
ATOM 643 C C . ASP A 1 87 ? -5.438 -7.483 5.278 1.00 98.56 87 ASP A C 1
ATOM 645 O O . ASP A 1 87 ? -6.653 -7.452 5.062 1.00 98.56 87 ASP A O 1
ATOM 649 N N . PHE A 1 88 ? -4.560 -6.828 4.522 1.00 98.75 88 PHE A N 1
ATOM 650 C CA . PHE A 1 88 ? -4.904 -6.100 3.309 1.00 98.75 88 PHE A CA 1
ATOM 651 C C . PHE A 1 88 ? -3.705 -5.987 2.359 1.00 98.75 88 PHE A C 1
ATOM 653 O O . PHE A 1 88 ? -2.564 -6.238 2.743 1.00 98.75 88 PHE A O 1
ATOM 660 N N . ILE A 1 89 ? -3.983 -5.610 1.113 1.00 98.88 89 ILE A N 1
ATOM 661 C CA . ILE A 1 89 ? -3.004 -5.367 0.050 1.00 98.88 89 ILE A CA 1
ATOM 662 C C . ILE A 1 89 ? -3.257 -3.975 -0.521 1.00 98.88 89 ILE A C 1
ATOM 664 O O . ILE A 1 89 ? -4.403 -3.638 -0.835 1.00 98.88 89 ILE A O 1
ATOM 668 N N . VAL A 1 90 ? -2.196 -3.184 -0.647 1.00 98.81 90 VAL A N 1
ATOM 669 C CA . VAL A 1 90 ? -2.197 -1.897 -1.344 1.00 98.81 90 VAL A CA 1
ATOM 670 C C . VAL A 1 90 ? -1.664 -2.114 -2.754 1.00 98.81 90 VAL A C 1
ATOM 672 O O . VAL A 1 90 ? -0.596 -2.697 -2.938 1.00 98.81 90 VAL A O 1
ATOM 675 N N . PHE A 1 91 ? -2.407 -1.632 -3.742 1.00 98.62 91 PHE A N 1
ATOM 676 C CA . PHE A 1 91 ? -2.012 -1.651 -5.141 1.00 98.62 91 PHE A CA 1
ATOM 677 C C . PHE A 1 91 ? -1.709 -0.223 -5.563 1.00 98.62 91 PHE A C 1
ATOM 679 O O . PHE A 1 91 ? -2.589 0.637 -5.560 1.00 98.62 91 PHE A O 1
ATOM 686 N N . GLU A 1 92 ? -0.443 0.014 -5.865 1.00 95.62 92 GLU A N 1
ATOM 687 C CA . GLU A 1 92 ? 0.028 1.218 -6.536 1.00 95.62 92 GLU A CA 1
ATOM 688 C C . GLU A 1 92 ? 0.045 0.901 -8.035 1.00 95.62 92 GLU A C 1
ATOM 690 O O . GLU A 1 92 ? -0.963 0.453 -8.583 1.00 95.62 92 GLU A O 1
ATOM 695 N N . ASN A 1 93 ? 1.183 1.043 -8.693 1.00 93.75 93 ASN A N 1
ATOM 696 C CA . ASN A 1 93 ? 1.329 0.895 -10.115 1.00 93.75 93 ASN A CA 1
ATOM 697 C C . ASN A 1 93 ? 2.777 0.662 -10.607 1.00 93.75 93 ASN A C 1
ATOM 699 O O . ASN A 1 93 ? 3.079 1.062 -11.739 1.00 93.75 93 ASN A O 1
ATOM 703 N N . PRO A 1 94 ? 3.685 0.015 -9.845 1.00 93.88 94 PRO A N 1
ATOM 704 C CA . PRO A 1 94 ? 5.073 -0.060 -10.263 1.00 93.88 94 PRO A CA 1
ATOM 705 C C . PRO A 1 94 ? 5.235 -1.083 -11.389 1.00 93.88 94 PRO A C 1
ATOM 707 O O . PRO A 1 94 ? 4.480 -2.057 -11.502 1.00 93.88 94 PRO A O 1
ATOM 710 N N . PHE A 1 95 ? 6.252 -0.891 -12.223 1.00 93.62 95 PHE A N 1
ATOM 711 C CA . PHE A 1 95 ? 6.566 -1.816 -13.311 1.00 93.62 95 PHE A CA 1
ATOM 712 C C . PHE A 1 95 ? 8.069 -1.937 -13.537 1.00 93.62 95 PHE A C 1
ATOM 714 O O . PHE A 1 95 ? 8.847 -1.022 -13.266 1.00 93.62 95 PHE A O 1
ATOM 721 N N . GLN A 1 96 ? 8.484 -3.103 -14.024 1.00 92.69 96 GLN A N 1
ATOM 722 C CA . GLN A 1 96 ? 9.887 -3.429 -14.219 1.00 92.69 96 GLN A CA 1
ATOM 723 C C . GLN A 1 96 ? 10.479 -2.648 -15.395 1.00 92.69 96 GLN A C 1
ATOM 725 O O . GLN A 1 96 ? 9.932 -2.636 -16.500 1.00 92.69 96 GLN A O 1
ATOM 730 N N . ILE A 1 97 ? 11.639 -2.040 -15.156 1.00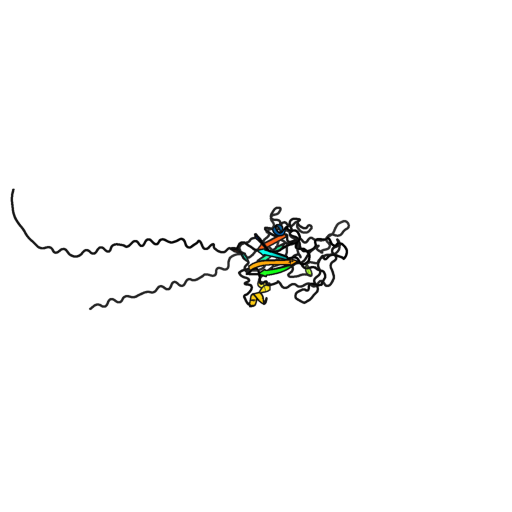 88.94 97 ILE A N 1
ATOM 731 C CA . ILE A 1 97 ? 12.422 -1.329 -16.161 1.00 88.94 97 ILE A CA 1
ATOM 732 C C . ILE A 1 97 ? 13.179 -2.348 -17.020 1.00 88.94 97 ILE A C 1
ATOM 734 O O . ILE A 1 97 ? 13.792 -3.304 -16.524 1.00 88.94 97 ILE A O 1
ATOM 738 N N . LEU A 1 98 ? 13.124 -2.128 -18.330 1.00 88.25 98 LEU A N 1
ATOM 739 C CA . LEU A 1 98 ? 13.844 -2.895 -19.340 1.00 88.25 98 LEU A CA 1
ATOM 740 C C . LEU A 1 98 ? 15.064 -2.112 -19.823 1.00 88.25 98 LEU A C 1
ATOM 742 O O . LEU A 1 98 ? 15.050 -0.884 -19.833 1.00 88.25 98 LEU A O 1
ATOM 746 N N . ASP A 1 99 ? 16.092 -2.820 -20.286 1.00 83.19 99 ASP A N 1
ATOM 747 C CA . ASP A 1 99 ? 17.199 -2.211 -21.024 1.00 83.19 99 ASP A CA 1
ATOM 748 C C . ASP A 1 99 ? 16.660 -1.405 -22.221 1.00 83.19 99 ASP A C 1
ATOM 750 O O . ASP A 1 99 ? 15.653 -1.763 -22.827 1.00 83.19 99 ASP A O 1
ATOM 754 N N . THR A 1 100 ? 17.342 -0.320 -22.576 1.00 82.88 100 THR A N 1
ATOM 755 C CA . THR A 1 100 ? 16.946 0.620 -23.638 1.00 82.88 100 THR A CA 1
ATOM 756 C C . THR A 1 100 ? 17.272 0.106 -25.044 1.00 82.88 100 THR A C 1
ATOM 758 O O . THR A 1 100 ? 16.713 0.592 -26.031 1.00 82.88 100 THR A O 1
ATOM 761 N N . GLU A 1 101 ? 18.132 -0.911 -25.155 1.00 84.62 101 GLU A N 1
ATOM 762 C CA . GLU A 1 101 ? 18.532 -1.517 -26.425 1.00 84.62 101 GLU A CA 1
ATOM 763 C C . GLU A 1 101 ? 18.071 -2.984 -26.548 1.00 84.62 101 GLU A C 1
ATOM 765 O O . GLU A 1 101 ? 18.030 -3.724 -25.560 1.00 84.62 101 GLU A O 1
ATOM 770 N N . PRO A 1 102 ? 17.752 -3.469 -27.768 1.00 83.19 102 PRO A N 1
ATOM 771 C CA . PRO A 1 102 ? 17.398 -4.868 -27.986 1.00 83.19 102 PRO A CA 1
ATOM 772 C C . PRO A 1 102 ? 18.474 -5.831 -27.437 1.00 83.19 102 PRO A C 1
ATOM 774 O O . PRO A 1 102 ? 19.651 -5.681 -27.781 1.00 83.19 102 PRO A O 1
ATOM 777 N N . PRO A 1 103 ? 18.092 -6.876 -26.677 1.00 86.94 103 PRO A N 1
ATOM 778 C CA . PRO A 1 103 ? 16.757 -7.477 -26.643 1.00 86.94 103 PRO A CA 1
ATOM 779 C C . PRO A 1 103 ? 15.777 -6.923 -25.587 1.00 86.94 103 PRO A C 1
ATOM 781 O O . PRO A 1 103 ? 14.724 -7.540 -25.434 1.00 86.94 103 PRO A O 1
ATOM 784 N N . TYR A 1 104 ? 16.052 -5.776 -24.949 1.00 85.62 104 TYR A N 1
ATOM 785 C CA . TYR A 1 104 ? 15.224 -5.188 -23.880 1.00 85.62 104 TYR A CA 1
ATOM 786 C C . TYR A 1 104 ? 15.122 -6.119 -22.658 1.00 85.62 104 TYR A C 1
ATOM 788 O O . TYR A 1 104 ? 14.029 -6.497 -22.236 1.00 85.62 104 TYR A O 1
ATOM 796 N N . ASP A 1 105 ? 16.270 -6.564 -22.138 1.00 88.12 105 ASP A N 1
ATOM 797 C CA . ASP A 1 105 ? 16.329 -7.463 -20.979 1.00 88.12 105 ASP A CA 1
ATOM 798 C C . ASP A 1 105 ? 15.890 -6.737 -19.688 1.00 88.12 105 ASP A C 1
ATOM 800 O O . ASP A 1 105 ? 16.154 -5.543 -19.541 1.00 88.12 105 ASP A O 1
ATOM 804 N N . PRO A 1 106 ? 15.245 -7.424 -18.727 1.00 88.25 106 PRO A N 1
ATOM 805 C CA . PRO A 1 106 ? 14.869 -6.813 -17.455 1.00 88.25 106 PRO A CA 1
ATOM 806 C C . PRO A 1 106 ? 16.095 -6.426 -16.630 1.00 88.25 106 PRO A C 1
ATOM 808 O O . PRO A 1 106 ? 17.006 -7.237 -16.442 1.00 88.25 106 PRO A O 1
ATOM 811 N N . LEU A 1 107 ? 16.080 -5.212 -16.078 1.00 87.19 107 LEU A N 1
ATOM 812 C CA . LEU A 1 107 ? 17.162 -4.710 -15.224 1.00 87.19 107 LEU A CA 1
ATOM 813 C C . LEU A 1 107 ? 17.052 -5.198 -13.772 1.00 87.19 107 LEU A C 1
ATOM 815 O O . LEU A 1 107 ? 18.008 -5.078 -13.010 1.00 87.19 107 LEU A O 1
ATOM 819 N N . GLY A 1 108 ? 15.899 -5.758 -13.387 1.00 88.50 108 GLY A N 1
ATOM 820 C CA . GLY A 1 108 ? 15.589 -6.090 -11.992 1.00 88.50 108 GLY A CA 1
ATOM 821 C C . GLY A 1 108 ? 15.281 -4.863 -11.126 1.00 88.50 108 GLY A C 1
ATOM 822 O O . GLY A 1 108 ? 15.200 -4.996 -9.910 1.00 88.50 108 GLY A O 1
ATOM 823 N N . LEU A 1 109 ? 15.107 -3.699 -11.757 1.00 91.56 109 LEU A N 1
ATOM 824 C CA . LEU A 1 109 ? 14.728 -2.434 -11.137 1.00 91.56 109 LEU A CA 1
ATOM 825 C C . LEU A 1 109 ? 13.302 -2.069 -11.544 1.00 91.56 109 LEU A C 1
ATOM 827 O O . LEU A 1 109 ? 12.855 -2.445 -12.632 1.00 91.56 109 LEU A O 1
ATOM 831 N N . TYR A 1 110 ? 12.611 -1.323 -10.693 1.00 91.88 110 TYR A N 1
ATOM 832 C CA . TYR A 1 110 ? 11.236 -0.895 -10.919 1.00 91.88 110 TYR A CA 1
ATOM 833 C C . TYR A 1 110 ? 11.150 0.622 -11.011 1.00 91.88 110 TYR A C 1
ATOM 835 O O . TYR A 1 110 ? 11.768 1.339 -10.224 1.00 91.88 110 TYR A O 1
ATOM 843 N N . PHE A 1 111 ? 10.341 1.099 -11.953 1.00 90.44 111 PHE A N 1
ATOM 844 C CA . PHE A 1 111 ? 9.786 2.436 -11.849 1.00 90.44 111 PHE A CA 1
ATOM 845 C C . PHE A 1 111 ? 8.694 2.354 -10.785 1.00 90.44 111 PHE A C 1
ATOM 847 O O . PHE A 1 111 ? 7.704 1.647 -10.976 1.00 90.44 111 PHE A O 1
ATOM 854 N N . ALA A 1 112 ? 8.952 2.974 -9.640 1.00 91.69 112 ALA A N 1
ATOM 855 C CA . ALA A 1 112 ? 8.189 2.801 -8.416 1.00 91.69 112 ALA A CA 1
ATOM 856 C C . ALA A 1 112 ? 8.188 4.106 -7.619 1.00 91.69 112 ALA A C 1
ATOM 858 O O . ALA A 1 112 ? 9.226 4.765 -7.495 1.00 91.69 112 ALA A O 1
ATOM 859 N N . GLU A 1 113 ? 7.032 4.432 -7.055 1.00 92.50 113 GLU A N 1
ATOM 860 C CA . GLU A 1 113 ? 6.806 5.602 -6.210 1.00 92.50 113 GLU A CA 1
ATOM 861 C C . GLU A 1 113 ? 6.255 5.115 -4.868 1.00 92.50 113 GLU A C 1
ATOM 863 O O . GLU A 1 113 ? 5.261 4.386 -4.799 1.00 92.50 113 GLU A O 1
ATOM 868 N N . LEU A 1 114 ? 6.947 5.447 -3.779 1.00 95.44 114 LEU A N 1
ATOM 869 C CA . LEU A 1 114 ? 6.696 4.835 -2.484 1.00 95.44 114 LEU A CA 1
ATOM 870 C C . LEU A 1 114 ? 5.636 5.599 -1.694 1.00 95.44 114 LEU A C 1
ATOM 872 O O . LEU A 1 114 ? 5.519 6.822 -1.740 1.00 95.44 114 LEU A O 1
ATOM 876 N N . MET A 1 115 ? 4.912 4.864 -0.852 1.00 96.62 115 MET A N 1
ATOM 877 C CA . MET A 1 115 ? 3.962 5.436 0.099 1.00 96.62 115 MET A CA 1
ATOM 878 C C . MET A 1 115 ? 4.169 4.916 1.516 1.00 96.62 115 MET A C 1
ATOM 880 O O . MET A 1 115 ? 4.429 3.732 1.750 1.00 96.62 115 MET A O 1
ATOM 884 N N . PHE A 1 116 ? 3.935 5.803 2.484 1.00 98.00 116 PHE A N 1
ATOM 885 C CA . PHE A 1 116 ? 3.597 5.401 3.843 1.00 98.00 116 PHE A CA 1
ATOM 886 C C . PHE A 1 116 ? 2.208 4.777 3.875 1.00 98.00 116 PHE A C 1
ATOM 888 O O . PHE A 1 116 ? 1.258 5.326 3.311 1.00 98.00 116 PHE A O 1
ATOM 895 N N . VAL A 1 117 ? 2.080 3.702 4.649 1.00 98.69 117 VAL A N 1
ATOM 896 C CA . VAL A 1 117 ? 0.794 3.085 4.971 1.00 98.69 117 VAL A CA 1
ATOM 897 C C . VAL A 1 117 ? 0.485 3.288 6.444 1.00 98.69 117 VAL A C 1
ATOM 899 O O . VAL A 1 117 ? 1.311 3.053 7.331 1.00 98.69 117 VAL A O 1
ATOM 902 N N . GLU A 1 118 ? -0.728 3.753 6.715 1.00 98.75 118 GLU A N 1
ATOM 903 C CA . GLU A 1 118 ? -1.199 4.012 8.064 1.00 98.75 118 GLU A CA 1
ATOM 904 C C . GLU A 1 118 ? -2.635 3.539 8.235 1.00 98.75 118 GLU A C 1
ATOM 906 O O . GLU A 1 118 ? -3.438 3.622 7.312 1.00 98.75 118 GLU A O 1
ATOM 911 N N . VAL A 1 119 ? -2.994 3.092 9.433 1.00 98.88 119 VAL A N 1
ATOM 912 C CA . VAL A 1 119 ? -4.335 2.572 9.726 1.00 98.88 119 VAL A CA 1
ATOM 913 C C . VAL A 1 119 ? -4.974 3.312 10.884 1.00 98.88 119 VAL A C 1
ATOM 915 O O . VAL A 1 119 ? -4.290 3.800 11.785 1.00 98.88 119 VAL A O 1
ATOM 918 N N . SER A 1 120 ? -6.299 3.408 10.862 1.00 98.75 120 SER A N 1
ATOM 919 C CA . SER A 1 120 ? -7.061 4.097 11.896 1.00 98.75 120 SER A CA 1
ATOM 920 C C . SER A 1 120 ? -8.428 3.463 12.133 1.00 98.75 120 SER A C 1
ATOM 922 O O . SER A 1 120 ? -9.083 2.963 11.213 1.00 98.75 120 SER A O 1
ATOM 924 N N . THR A 1 121 ? -8.866 3.528 13.388 1.00 98.44 121 THR A N 1
ATOM 925 C CA . THR A 1 121 ? -10.218 3.158 13.820 1.00 98.44 121 THR A CA 1
ATOM 926 C C . THR A 1 121 ? -11.214 4.297 13.602 1.00 98.44 121 THR A C 1
ATOM 928 O O . THR A 1 121 ? -12.349 4.052 13.204 1.00 98.44 121 THR A O 1
ATOM 931 N N . ASP A 1 122 ? -10.804 5.549 13.822 1.00 96.56 122 ASP A N 1
ATOM 932 C CA . ASP A 1 122 ? -11.693 6.719 13.827 1.00 96.56 122 ASP A CA 1
ATOM 933 C C . ASP A 1 122 ? -11.511 7.655 12.620 1.00 96.56 122 ASP A C 1
ATOM 935 O O . ASP A 1 122 ? -12.379 8.480 12.348 1.00 96.56 122 ASP A O 1
ATOM 939 N N . GLY A 1 123 ? -10.426 7.492 11.861 1.00 96.62 123 GLY A N 1
ATOM 940 C CA . GLY A 1 123 ? -10.075 8.332 10.716 1.00 96.62 123 GLY A CA 1
ATOM 941 C C . GLY A 1 123 ? -9.310 9.607 11.080 1.00 96.62 123 GLY A C 1
ATOM 942 O O . GLY A 1 123 ? -9.044 10.410 10.181 1.00 96.62 123 GLY A O 1
ATOM 943 N N . GLU A 1 124 ? -8.934 9.774 12.353 1.00 97.12 124 GLU A N 1
ATOM 944 C CA . GLU A 1 124 ? -8.257 10.950 12.914 1.00 97.12 124 GLU A CA 1
ATOM 945 C C . GLU A 1 124 ? -6.894 10.583 13.523 1.00 97.12 124 GLU A C 1
ATOM 947 O O . GLU A 1 124 ? -5.883 11.228 13.228 1.00 97.12 124 GLU A O 1
ATOM 952 N N . VAL A 1 125 ? -6.837 9.524 14.339 1.00 98.44 125 VAL A N 1
ATOM 953 C CA . VAL A 1 125 ? -5.595 9.015 14.939 1.00 98.44 125 VAL A CA 1
ATOM 954 C C . VAL A 1 125 ? -5.114 7.800 14.162 1.00 98.44 125 VAL A C 1
ATOM 956 O O . VAL A 1 125 ? -5.834 6.814 14.026 1.00 98.44 125 VAL A O 1
ATOM 959 N N . PHE A 1 126 ? -3.875 7.853 13.678 1.00 98.62 126 PHE A N 1
ATOM 960 C CA . PHE A 1 126 ? -3.306 6.826 12.807 1.00 98.62 126 PHE A CA 1
ATOM 961 C C . PHE A 1 126 ? -2.131 6.100 13.456 1.00 98.62 126 PHE A C 1
ATOM 963 O O . PHE A 1 126 ? -1.351 6.700 14.199 1.00 98.62 126 PHE A O 1
ATOM 970 N N . ALA A 1 127 ? -1.991 4.812 13.157 1.00 98.75 127 ALA A N 1
ATOM 971 C CA . ALA A 1 127 ? -0.789 4.029 13.405 1.00 98.75 127 ALA A CA 1
ATOM 972 C C . ALA A 1 127 ? -0.089 3.752 12.072 1.00 98.75 127 ALA A C 1
ATOM 974 O O . ALA A 1 127 ? -0.717 3.231 11.154 1.00 98.75 127 ALA A O 1
ATOM 975 N N . ARG A 1 128 ? 1.184 4.138 11.960 1.00 98.50 128 ARG A N 1
ATOM 976 C CA . ARG A 1 128 ? 1.988 3.986 10.740 1.00 98.50 128 ARG A CA 1
ATOM 977 C C . ARG A 1 128 ? 2.807 2.704 10.805 1.00 98.50 128 ARG A C 1
ATOM 979 O O . ARG A 1 128 ? 3.395 2.426 11.851 1.00 98.50 128 ARG A O 1
ATOM 986 N N . PHE A 1 129 ? 2.864 1.970 9.696 1.00 98.50 129 PHE A N 1
ATOM 987 C CA . PHE A 1 129 ? 3.730 0.798 9.573 1.00 98.50 129 PHE A CA 1
ATOM 988 C C . PHE A 1 129 ? 5.212 1.189 9.661 1.00 98.50 129 PHE A C 1
ATOM 990 O O . PHE A 1 129 ? 5.600 2.240 9.144 1.00 98.50 129 PHE A O 1
ATOM 997 N N . PRO A 1 130 ? 6.053 0.391 10.341 1.00 96.50 130 PRO A N 1
ATOM 998 C CA . PRO A 1 130 ? 7.490 0.613 10.322 1.00 96.50 130 PRO A CA 1
ATOM 999 C C . PRO A 1 130 ? 8.023 0.386 8.907 1.00 96.50 130 PRO A C 1
ATOM 1001 O O . PRO A 1 130 ? 7.634 -0.562 8.231 1.00 96.50 130 PRO A O 1
ATOM 1004 N N . MET A 1 131 ? 8.927 1.257 8.474 1.00 95.06 131 MET A N 1
ATOM 1005 C CA . MET A 1 131 ? 9.494 1.241 7.128 1.00 95.06 131 MET A CA 1
ATOM 1006 C C . MET A 1 131 ? 11.004 1.285 7.207 1.00 95.06 131 MET A C 1
ATOM 1008 O O . MET A 1 131 ? 11.552 2.018 8.033 1.00 95.06 131 MET A O 1
ATOM 1012 N N . LEU A 1 132 ? 11.664 0.492 6.373 1.00 96.62 132 LEU A N 1
ATOM 1013 C CA . LEU A 1 132 ? 13.116 0.364 6.360 1.00 96.62 132 LEU A CA 1
ATOM 1014 C C . LEU A 1 132 ? 13.623 0.300 4.934 1.00 96.62 132 LEU A C 1
ATOM 1016 O O . LEU A 1 132 ? 13.141 -0.513 4.143 1.00 96.62 132 LEU A O 1
ATOM 1020 N N . THR A 1 133 ? 14.628 1.115 4.638 1.00 96.44 133 THR A N 1
ATOM 1021 C CA . THR A 1 133 ? 15.376 1.010 3.392 1.00 96.44 133 THR A CA 1
ATOM 1022 C C . THR A 1 133 ? 16.857 0.788 3.660 1.00 96.44 133 THR A C 1
ATOM 1024 O O . THR A 1 133 ? 17.432 1.298 4.620 1.00 96.44 133 THR A O 1
ATOM 1027 N N . THR A 1 134 ? 17.482 -0.009 2.799 1.00 96.44 134 THR A N 1
ATOM 1028 C CA . THR A 1 134 ? 18.943 -0.162 2.747 1.00 96.44 134 THR A CA 1
ATOM 1029 C C . THR A 1 134 ? 19.563 0.574 1.565 1.00 96.44 134 THR A C 1
ATOM 1031 O O . THR A 1 134 ? 20.790 0.586 1.443 1.00 96.44 134 THR A O 1
ATOM 1034 N N . ASN A 1 135 ? 18.743 1.182 0.701 1.00 92.62 135 ASN A N 1
ATOM 1035 C CA . ASN A 1 135 ? 19.245 2.034 -0.359 1.00 92.62 135 ASN A CA 1
ATOM 1036 C C . ASN A 1 135 ? 19.791 3.335 0.250 1.00 92.62 135 ASN A C 1
ATOM 1038 O O . ASN A 1 135 ? 19.158 3.959 1.099 1.00 92.62 135 ASN A O 1
ATOM 1042 N N . THR A 1 136 ? 20.984 3.735 -0.175 1.00 86.19 136 THR A N 1
ATOM 1043 C CA . THR A 1 136 ? 21.646 4.962 0.289 1.00 86.19 136 THR A CA 1
ATOM 1044 C C . THR A 1 136 ? 21.843 5.981 -0.820 1.00 86.19 136 THR A C 1
ATOM 1046 O O . THR A 1 136 ? 22.352 7.068 -0.549 1.00 86.19 136 THR A O 1
ATOM 1049 N N . GLU A 1 137 ? 21.471 5.638 -2.053 1.00 88.31 137 GLU A N 1
ATOM 1050 C CA . GLU A 1 137 ? 21.721 6.453 -3.232 1.00 88.31 137 GLU A CA 1
ATOM 1051 C C . GLU A 1 137 ? 20.404 7.009 -3.797 1.00 88.31 137 GLU A C 1
ATOM 1053 O O . GLU A 1 137 ? 19.393 6.302 -3.805 1.00 88.31 137 GLU A O 1
ATOM 1058 N N . PRO A 1 138 ? 20.396 8.259 -4.286 1.00 87.75 138 PRO A N 1
ATOM 1059 C CA . PRO A 1 138 ? 19.257 8.798 -5.018 1.00 87.75 138 PRO A CA 1
ATOM 1060 C C . PRO A 1 138 ? 18.912 7.943 -6.238 1.00 87.75 138 PRO A C 1
ATOM 1062 O O . PRO A 1 138 ? 19.813 7.537 -6.971 1.00 87.75 138 PRO A O 1
ATOM 1065 N N . ILE A 1 139 ? 17.614 7.739 -6.465 1.00 84.75 139 ILE A N 1
ATOM 1066 C CA . ILE A 1 139 ? 17.083 7.124 -7.682 1.00 84.75 139 ILE A CA 1
ATOM 1067 C C . ILE A 1 139 ? 16.684 8.255 -8.624 1.00 84.75 139 ILE A C 1
ATOM 1069 O O . ILE A 1 139 ? 15.943 9.167 -8.253 1.00 84.75 139 ILE A O 1
ATOM 1073 N N . HIS A 1 140 ? 17.205 8.222 -9.843 1.00 73.75 140 HIS A N 1
ATOM 1074 C CA . HIS A 1 140 ? 16.851 9.187 -10.872 1.00 73.75 140 HIS A CA 1
ATOM 1075 C 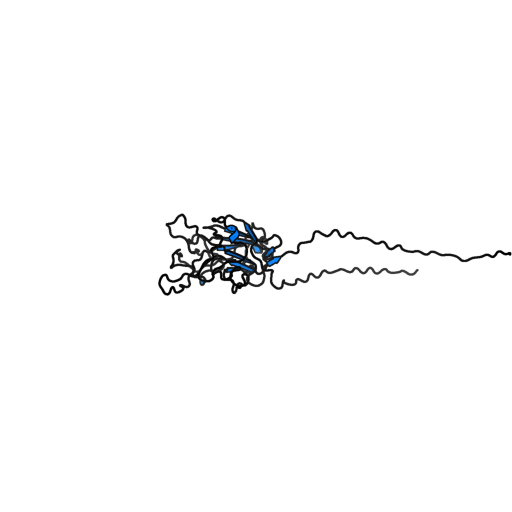C . HIS A 1 140 ? 15.611 8.688 -11.611 1.00 73.75 140 HIS A C 1
ATOM 1077 O O . HIS A 1 140 ? 15.554 7.535 -12.022 1.00 73.75 140 HIS A O 1
ATOM 1083 N N . ALA A 1 141 ? 14.625 9.561 -11.818 1.00 66.69 141 ALA A N 1
ATOM 1084 C CA . ALA A 1 141 ? 13.469 9.263 -12.663 1.00 66.69 141 ALA A CA 1
ATOM 1085 C C . ALA A 1 141 ? 13.855 9.237 -14.162 1.00 66.69 141 ALA A C 1
ATOM 1087 O O . ALA A 1 141 ? 13.416 10.086 -14.943 1.00 66.69 141 ALA A O 1
ATOM 1088 N N . ASP A 1 142 ? 14.721 8.304 -14.562 1.00 66.06 142 ASP A N 1
ATOM 1089 C CA . ASP A 1 142 ? 15.087 8.035 -15.952 1.00 66.06 142 ASP A CA 1
ATOM 1090 C C . ASP A 1 142 ? 14.877 6.562 -16.337 1.00 66.06 142 ASP A C 1
ATOM 1092 O O . ASP A 1 142 ? 14.591 5.711 -15.503 1.00 66.06 142 ASP A O 1
ATOM 1096 N N . GLU A 1 143 ? 14.959 6.259 -17.635 1.00 63.03 143 GLU A N 1
ATOM 1097 C CA . GLU A 1 143 ? 14.645 4.931 -18.190 1.00 63.03 143 GLU A CA 1
ATOM 1098 C C . GLU A 1 143 ? 15.664 3.836 -17.806 1.00 63.03 143 GLU A C 1
ATOM 1100 O O . GLU A 1 143 ? 15.547 2.707 -18.277 1.00 63.03 143 GLU A O 1
ATOM 1105 N N . THR A 1 144 ? 16.688 4.150 -17.005 1.00 70.19 144 THR A N 1
ATOM 1106 C CA . THR A 1 144 ? 17.787 3.231 -16.664 1.00 70.19 144 THR A CA 1
ATOM 1107 C C . THR A 1 144 ? 18.064 3.095 -15.171 1.00 70.19 144 THR A C 1
ATOM 1109 O O . THR A 1 144 ? 18.884 2.256 -14.790 1.00 70.19 144 THR A O 1
ATOM 1112 N N . ASP A 1 145 ? 17.387 3.881 -14.338 1.00 79.62 145 ASP A N 1
ATOM 1113 C CA . ASP A 1 145 ? 17.535 3.894 -12.887 1.00 79.62 145 ASP A CA 1
ATOM 1114 C C . ASP A 1 145 ? 16.173 3.669 -12.223 1.00 79.62 145 ASP A C 1
ATOM 1116 O O . ASP A 1 145 ? 15.127 4.054 -12.742 1.00 79.62 145 ASP A O 1
ATOM 1120 N N . GLY A 1 146 ? 16.169 2.968 -11.099 1.00 87.12 146 GLY A N 1
ATOM 1121 C CA . GLY A 1 146 ? 14.935 2.525 -10.475 1.00 87.12 146 GLY A CA 1
ATOM 1122 C C . GLY A 1 146 ? 15.167 1.809 -9.162 1.00 87.12 146 GLY A C 1
ATOM 1123 O O . GLY A 1 146 ? 16.292 1.589 -8.715 1.00 87.12 146 GLY A O 1
ATOM 1124 N N . LEU A 1 147 ? 14.065 1.428 -8.540 1.00 91.12 147 LEU A N 1
ATOM 1125 C CA . LEU A 1 147 ? 14.054 0.824 -7.224 1.00 91.12 147 LEU A CA 1
ATOM 1126 C C . LEU A 1 147 ? 14.374 -0.676 -7.303 1.00 91.12 147 LEU A C 1
ATOM 1128 O O . LEU A 1 147 ? 13.719 -1.410 -8.042 1.00 91.12 147 LEU A O 1
ATOM 1132 N N . ASP A 1 148 ? 15.339 -1.157 -6.514 1.00 93.62 148 ASP A N 1
ATOM 1133 C CA . ASP A 1 148 ? 15.472 -2.589 -6.211 1.00 93.62 148 ASP A CA 1
ATOM 1134 C C . ASP A 1 148 ? 14.555 -2.930 -5.032 1.00 93.62 148 ASP A C 1
ATOM 1136 O O . ASP A 1 148 ? 14.817 -2.558 -3.885 1.00 93.62 148 ASP A O 1
ATOM 1140 N N . ALA A 1 149 ? 13.481 -3.668 -5.317 1.00 93.38 149 ALA A N 1
ATOM 1141 C CA . ALA A 1 149 ? 12.459 -4.046 -4.344 1.00 93.38 149 ALA A CA 1
ATOM 1142 C C . ALA A 1 149 ? 13.033 -4.719 -3.087 1.00 93.38 149 ALA A C 1
ATOM 1144 O O . ALA A 1 149 ? 12.513 -4.533 -1.989 1.00 93.38 149 ALA A O 1
ATOM 1145 N N . ALA A 1 150 ? 14.139 -5.461 -3.214 1.00 95.25 150 ALA A N 1
ATOM 1146 C CA . ALA A 1 150 ? 14.753 -6.161 -2.089 1.00 95.25 150 ALA A CA 1
ATOM 1147 C C . ALA A 1 150 ? 15.359 -5.215 -1.037 1.00 95.25 150 ALA A C 1
ATOM 1149 O O . ALA A 1 150 ? 15.667 -5.650 0.077 1.00 95.25 150 ALA A O 1
ATOM 1150 N N . GLN A 1 151 ? 15.554 -3.939 -1.377 1.00 96.00 151 GLN A N 1
ATOM 1151 C CA . GLN A 1 151 ? 16.138 -2.944 -0.485 1.00 96.00 151 GLN A CA 1
ATOM 1152 C C . GLN A 1 151 ? 15.105 -2.219 0.382 1.00 96.00 151 GLN A C 1
ATOM 1154 O O . GLN A 1 151 ? 15.527 -1.452 1.247 1.00 96.00 151 GLN A O 1
ATOM 1159 N N . TYR A 1 152 ? 13.805 -2.462 0.186 1.00 95.81 152 TYR A N 1
ATOM 1160 C CA . TYR A 1 152 ? 12.712 -1.729 0.825 1.00 95.81 152 TYR A CA 1
ATOM 1161 C C . TYR A 1 152 ? 11.745 -2.688 1.528 1.00 95.81 152 TYR A C 1
ATOM 1163 O O . TYR A 1 152 ? 11.411 -3.754 1.018 1.00 95.81 152 TYR A O 1
ATOM 1171 N N . SER A 1 153 ? 11.294 -2.315 2.725 1.00 95.19 153 SER A N 1
ATOM 1172 C CA . SER A 1 153 ? 10.347 -3.095 3.526 1.00 95.19 153 SER A CA 1
ATOM 1173 C C . SER A 1 153 ? 9.349 -2.184 4.233 1.00 95.19 153 SER A C 1
ATOM 1175 O O . SER A 1 153 ? 9.733 -1.138 4.760 1.00 95.19 153 SER A O 1
ATOM 1177 N N . GLY A 1 154 ? 8.077 -2.592 4.254 1.00 93.94 154 GLY A N 1
ATOM 1178 C CA . GLY A 1 154 ? 6.985 -1.872 4.920 1.00 93.94 154 GLY A CA 1
ATOM 1179 C C . GLY A 1 154 ? 6.419 -0.678 4.143 1.00 93.94 154 GLY A C 1
ATOM 1180 O O . GLY A 1 154 ? 5.573 0.037 4.675 1.00 93.94 154 GLY A O 1
ATOM 1181 N N . PHE A 1 155 ? 6.870 -0.450 2.907 1.00 97.12 155 PHE A N 1
ATOM 1182 C CA . PHE A 1 155 ? 6.302 0.553 2.001 1.00 97.12 155 PHE A CA 1
ATOM 1183 C C . PHE A 1 155 ? 5.222 -0.078 1.119 1.00 97.12 155 PHE A C 1
ATOM 1185 O O . PHE A 1 155 ? 5.252 -1.281 0.869 1.00 97.12 155 PHE A O 1
ATOM 1192 N N . ALA A 1 156 ? 4.298 0.744 0.624 1.00 97.88 156 ALA A N 1
ATOM 1193 C CA . ALA A 1 156 ? 3.524 0.411 -0.570 1.00 97.88 156 ALA A CA 1
ATOM 1194 C C . ALA A 1 156 ? 4.173 1.057 -1.802 1.00 97.88 156 ALA A C 1
ATOM 1196 O O . ALA A 1 156 ? 4.868 2.063 -1.653 1.00 97.88 156 ALA A O 1
ATOM 1197 N N . GLY A 1 157 ? 3.926 0.497 -2.986 1.00 95.81 157 GLY A N 1
ATOM 1198 C CA . GLY A 1 157 ? 4.511 0.958 -4.247 1.00 95.81 157 GLY A CA 1
ATOM 1199 C C . GLY A 1 157 ? 5.755 0.192 -4.687 1.00 95.81 157 GLY A C 1
ATOM 1200 O O . GLY A 1 157 ? 6.481 0.669 -5.545 1.00 95.81 157 GLY A O 1
ATOM 1201 N N . ILE A 1 158 ? 6.039 -0.980 -4.108 1.00 95.19 158 ILE A N 1
ATOM 1202 C CA . ILE A 1 158 ? 7.260 -1.738 -4.415 1.00 95.19 158 ILE A CA 1
ATOM 1203 C C . ILE A 1 158 ? 7.017 -2.754 -5.539 1.00 95.19 158 ILE A C 1
ATOM 1205 O O . ILE A 1 158 ? 7.834 -2.871 -6.453 1.00 95.19 158 ILE A O 1
ATOM 1209 N N . HIS A 1 159 ? 5.926 -3.524 -5.467 1.00 96.62 159 HIS A N 1
ATOM 1210 C CA . HIS A 1 159 ? 5.732 -4.702 -6.322 1.00 96.62 159 HIS A CA 1
ATOM 1211 C C . HIS A 1 159 ? 4.661 -4.505 -7.404 1.00 96.62 159 HIS A C 1
ATOM 1213 O O . HIS A 1 159 ? 3.585 -3.976 -7.103 1.00 96.62 159 HIS A O 1
ATOM 1219 N N . PRO A 1 160 ? 4.890 -4.991 -8.646 1.00 97.62 160 PRO A N 1
ATOM 1220 C CA . PRO A 1 160 ? 3.912 -4.884 -9.725 1.00 97.62 160 PRO A CA 1
ATOM 1221 C C . PRO A 1 160 ? 2.548 -5.459 -9.371 1.00 97.62 160 PRO A C 1
ATOM 1223 O O . PRO A 1 160 ? 2.425 -6.426 -8.616 1.00 97.62 160 PRO A O 1
ATOM 1226 N N . VAL A 1 161 ? 1.508 -4.896 -9.982 1.00 98.44 161 VAL A N 1
ATOM 1227 C CA . VAL A 1 161 ? 0.127 -5.345 -9.796 1.00 98.44 161 VAL A CA 1
ATOM 1228 C C . VAL A 1 161 ? -0.242 -6.344 -10.892 1.00 98.44 161 VAL A C 1
ATOM 1230 O O . VAL A 1 161 ? -0.386 -5.990 -12.067 1.00 98.44 161 VAL A O 1
ATOM 1233 N N . TYR A 1 162 ? -0.417 -7.613 -10.518 1.00 98.50 162 TYR A N 1
ATOM 1234 C CA . TYR A 1 162 ? -0.807 -8.675 -11.452 1.00 98.50 162 TYR A CA 1
ATOM 1235 C C . TYR A 1 162 ? -2.319 -8.881 -11.501 1.00 98.50 162 TYR A C 1
ATOM 1237 O O . TYR A 1 162 ? -2.859 -9.201 -12.564 1.00 98.50 162 TYR A O 1
ATOM 1245 N N . ALA A 1 163 ? -3.010 -8.724 -10.371 1.00 98.56 163 ALA A N 1
ATOM 1246 C CA . ALA A 1 163 ? -4.455 -8.860 -10.310 1.00 98.56 163 ALA A CA 1
ATOM 1247 C C . ALA A 1 163 ? -5.138 -7.795 -11.167 1.00 98.56 163 ALA A C 1
ATOM 1249 O O . ALA A 1 163 ? -4.827 -6.609 -11.098 1.00 98.56 163 ALA A O 1
ATOM 1250 N N . ASN A 1 164 ? -6.085 -8.239 -11.989 1.00 98.44 164 ASN A N 1
ATOM 1251 C CA . ASN A 1 164 ? -6.915 -7.344 -12.770 1.00 98.44 164 ASN A CA 1
ATOM 1252 C C . ASN A 1 164 ? -8.339 -7.889 -12.818 1.00 98.44 164 ASN A C 1
ATOM 1254 O O . ASN A 1 164 ? -8.608 -8.877 -13.509 1.00 98.44 164 ASN A O 1
ATOM 1258 N N . VAL A 1 165 ? -9.245 -7.221 -12.105 1.00 97.94 165 VAL A N 1
ATOM 1259 C CA . VAL A 1 165 ? -10.624 -7.698 -11.916 1.00 97.94 165 VAL A CA 1
ATOM 1260 C C . VAL A 1 165 ? -11.457 -7.729 -13.199 1.00 97.94 165 VAL A C 1
ATOM 1262 O O . VAL A 1 165 ? -12.450 -8.453 -13.264 1.00 97.94 165 VAL A O 1
ATOM 1265 N N . ASP A 1 166 ? -11.034 -7.005 -14.237 1.00 97.19 166 ASP A N 1
ATOM 1266 C CA . ASP A 1 166 ? -11.740 -6.916 -15.515 1.00 97.19 166 ASP A CA 1
ATOM 1267 C C . ASP A 1 166 ? -11.189 -7.859 -16.589 1.00 97.19 166 ASP A C 1
ATOM 1269 O O . ASP A 1 166 ? -11.894 -8.188 -17.549 1.00 97.19 166 ASP A O 1
ATOM 1273 N N . SER A 1 167 ? -9.918 -8.259 -16.491 1.00 97.00 167 SER A N 1
ATOM 1274 C CA . SER A 1 167 ? -9.212 -8.876 -17.625 1.00 97.00 167 SER A CA 1
ATOM 1275 C C . SER A 1 167 ? -8.491 -10.181 -17.311 1.00 97.00 167 SER A C 1
ATOM 1277 O O . SER A 1 167 ? -8.118 -10.887 -18.252 1.00 97.00 167 SER A O 1
ATOM 1279 N N . ASN A 1 168 ? -8.329 -10.559 -16.040 1.00 98.06 168 ASN A N 1
ATOM 1280 C CA . ASN A 1 168 ? -7.755 -11.852 -15.683 1.00 98.06 168 ASN A CA 1
ATOM 1281 C C . ASN A 1 168 ? -8.502 -12.527 -14.517 1.00 98.06 168 ASN A C 1
ATOM 1283 O O . ASN A 1 168 ? -9.602 -12.134 -14.146 1.00 98.06 168 ASN A O 1
ATOM 1287 N N . SER A 1 169 ? -7.975 -13.654 -14.036 1.00 97.94 169 SER A N 1
ATOM 1288 C CA . SER A 1 169 ? -8.588 -14.463 -12.966 1.00 97.94 169 SER A CA 1
ATOM 1289 C C . SER A 1 169 ? -7.667 -14.617 -11.755 1.00 97.94 169 SER A C 1
ATOM 1291 O O . SER A 1 169 ? -7.803 -15.582 -11.006 1.00 97.94 169 SER A O 1
ATOM 1293 N N . ILE A 1 170 ? -6.694 -13.717 -11.610 1.00 98.56 170 ILE A N 1
ATOM 1294 C CA . ILE A 1 170 ? -5.819 -13.667 -10.439 1.00 98.56 170 ILE A CA 1
ATOM 1295 C C . ILE A 1 170 ? -6.648 -13.114 -9.280 1.00 98.56 170 ILE A C 1
ATOM 1297 O O . ILE A 1 170 ? -7.334 -12.106 -9.439 1.00 98.56 170 ILE A O 1
ATOM 1301 N N . ASP A 1 171 ? -6.623 -13.803 -8.139 1.00 98.31 171 ASP A N 1
ATOM 1302 C CA . ASP A 1 171 ? -7.382 -13.397 -6.958 1.00 98.31 171 ASP A CA 1
ATOM 1303 C C . ASP A 1 171 ? -6.764 -12.119 -6.358 1.00 98.31 171 ASP A C 1
ATOM 1305 O O . ASP A 1 171 ? -5.621 -12.174 -5.903 1.00 98.31 171 ASP A O 1
ATOM 1309 N N . PRO A 1 172 ? -7.478 -10.975 -6.337 1.00 98.50 172 PRO A N 1
ATOM 1310 C CA . PRO A 1 172 ? -6.952 -9.719 -5.803 1.00 98.50 172 PRO A CA 1
ATOM 1311 C C . PRO A 1 172 ? -6.851 -9.700 -4.270 1.00 98.50 172 PRO A C 1
ATOM 1313 O O . PRO A 1 172 ? -6.419 -8.696 -3.708 1.00 98.50 172 PRO A O 1
ATOM 1316 N N . PHE A 1 173 ? -7.280 -10.768 -3.593 1.00 98.38 173 PHE A N 1
ATOM 1317 C CA . PHE A 1 173 ? -7.195 -10.935 -2.142 1.00 98.38 173 PHE A CA 1
ATOM 1318 C C . PHE A 1 173 ? -6.156 -11.984 -1.721 1.00 98.38 173 PHE A C 1
ATOM 1320 O O . PHE A 1 173 ? -6.003 -12.237 -0.528 1.00 98.38 173 PHE A O 1
ATOM 1327 N N . ASP A 1 174 ? -5.459 -12.616 -2.670 1.00 97.94 174 ASP A N 1
ATOM 1328 C CA . ASP A 1 174 ? -4.387 -13.563 -2.369 1.00 97.94 174 ASP A CA 1
ATOM 1329 C C . ASP A 1 174 ? -3.019 -12.872 -2.516 1.00 97.94 174 ASP A C 1
ATOM 1331 O O . ASP A 1 174 ? -2.545 -12.674 -3.641 1.00 97.94 174 ASP A O 1
ATOM 1335 N N . PRO A 1 175 ? -2.344 -12.528 -1.402 1.00 97.56 175 PRO A N 1
ATOM 1336 C CA . PRO A 1 175 ? -1.072 -11.809 -1.441 1.00 97.56 175 PRO A CA 1
ATOM 1337 C C . PRO A 1 175 ? 0.057 -12.615 -2.097 1.00 97.56 175 PRO A C 1
ATOM 1339 O O . PRO A 1 175 ? 1.088 -12.047 -2.438 1.00 97.56 175 PRO A O 1
ATOM 1342 N N . ALA A 1 176 ? -0.109 -13.927 -2.307 1.00 97.75 176 ALA A N 1
ATOM 1343 C CA . ALA A 1 176 ? 0.887 -14.739 -2.998 1.00 97.75 176 ALA A CA 1
ATOM 1344 C C . ALA A 1 176 ? 0.856 -14.579 -4.528 1.00 97.75 176 ALA A C 1
ATOM 1346 O O . ALA A 1 176 ? 1.808 -14.990 -5.194 1.00 97.75 176 ALA A O 1
ATOM 1347 N N . VAL A 1 177 ? -0.233 -14.047 -5.099 1.00 98.19 177 VAL A N 1
ATOM 1348 C CA . VAL A 1 177 ? -0.421 -13.974 -6.561 1.00 98.19 177 VAL A CA 1
ATOM 1349 C C . VAL A 1 177 ? -0.934 -12.629 -7.065 1.00 98.19 177 VAL A C 1
ATOM 1351 O O . VAL A 1 177 ? -0.755 -12.340 -8.246 1.00 98.19 177 VAL A O 1
ATOM 1354 N N . ALA A 1 178 ? -1.562 -11.814 -6.214 1.00 98.38 178 ALA A N 1
ATOM 1355 C CA . ALA A 1 178 ? -2.173 -10.553 -6.625 1.00 98.38 178 ALA A CA 1
ATOM 1356 C C . ALA A 1 178 ? -1.150 -9.512 -7.108 1.00 98.38 178 ALA A C 1
ATOM 1358 O O . ALA A 1 178 ? -1.478 -8.667 -7.944 1.00 98.38 178 ALA A O 1
ATOM 1359 N N . GLY A 1 179 ? 0.086 -9.594 -6.611 1.00 98.25 179 GLY A N 1
ATOM 1360 C CA . GLY A 1 179 ? 1.035 -8.487 -6.687 1.00 98.25 179 GLY A CA 1
ATOM 1361 C C . GLY A 1 179 ? 0.693 -7.403 -5.666 1.00 98.25 179 GLY A C 1
ATOM 1362 O O . GLY A 1 179 ? -0.066 -7.665 -4.729 1.00 98.25 179 GLY A O 1
ATOM 1363 N N . GLY A 1 180 ? 1.232 -6.201 -5.860 1.00 98.25 180 GLY A N 1
ATOM 1364 C CA . GLY A 1 180 ? 1.130 -5.127 -4.871 1.00 98.25 180 GLY A CA 1
ATOM 1365 C C . GLY A 1 180 ? 1.787 -5.486 -3.534 1.00 98.25 180 GLY A C 1
ATOM 1366 O O . GLY A 1 180 ? 2.500 -6.484 -3.409 1.00 98.25 180 GLY A O 1
ATOM 1367 N N . ASP A 1 181 ? 1.526 -4.666 -2.519 1.00 98.69 181 ASP A N 1
ATOM 1368 C CA . ASP A 1 181 ? 2.205 -4.745 -1.227 1.00 98.69 181 ASP A CA 1
ATOM 1369 C C . ASP A 1 181 ? 1.227 -5.113 -0.114 1.00 98.69 181 ASP A C 1
ATOM 1371 O O . ASP A 1 181 ? 0.243 -4.414 0.140 1.00 98.69 181 ASP A O 1
ATOM 1375 N N . ALA A 1 182 ? 1.480 -6.246 0.540 1.00 98.56 182 ALA A N 1
ATOM 1376 C CA . ALA A 1 182 ? 0.607 -6.810 1.560 1.00 98.56 182 ALA A CA 1
ATOM 1377 C C . ALA A 1 182 ? 1.048 -6.403 2.975 1.00 98.56 182 ALA A C 1
ATOM 1379 O O . ALA A 1 182 ? 2.236 -6.416 3.289 1.00 98.56 182 ALA A O 1
ATOM 1380 N N . PHE A 1 183 ? 0.082 -6.097 3.842 1.00 98.81 183 PHE A N 1
ATOM 1381 C CA . PHE A 1 183 ? 0.311 -5.568 5.188 1.00 98.81 183 PHE A CA 1
ATOM 1382 C C . PHE A 1 183 ? -0.398 -6.415 6.245 1.00 98.81 183 PHE A C 1
ATOM 1384 O O . PHE A 1 183 ? -1.592 -6.694 6.122 1.00 98.81 183 PHE A O 1
ATOM 1391 N N . ASP A 1 184 ? 0.327 -6.796 7.296 1.00 98.56 184 ASP A N 1
ATOM 1392 C CA . ASP A 1 184 ? -0.174 -7.551 8.452 1.00 98.56 184 ASP A CA 1
ATOM 1393 C C . ASP A 1 184 ? -0.296 -6.606 9.657 1.00 98.56 184 ASP A C 1
ATOM 1395 O O . ASP A 1 184 ? 0.691 -6.047 10.134 1.00 98.56 184 ASP A O 1
ATOM 1399 N N . LEU A 1 185 ? -1.510 -6.393 10.171 1.00 98.69 185 LEU A N 1
ATOM 1400 C CA . LEU A 1 185 ? -1.763 -5.458 11.270 1.00 98.69 185 LEU A CA 1
ATOM 1401 C C . LEU A 1 185 ? -1.011 -5.838 12.549 1.00 98.69 185 LEU A C 1
ATOM 1403 O O . LEU A 1 185 ? -0.813 -4.973 13.407 1.00 98.69 185 LEU A O 1
ATOM 1407 N N . SER A 1 186 ? -0.584 -7.093 12.711 1.00 98.38 186 SER A N 1
ATOM 1408 C CA . SER A 1 186 ? 0.223 -7.503 13.859 1.00 98.38 186 SER A CA 1
ATOM 1409 C C . SER A 1 186 ? 1.579 -6.791 13.930 1.00 98.38 186 SER A C 1
ATOM 1411 O O . SER A 1 186 ? 2.065 -6.575 15.042 1.00 98.38 186 SER A O 1
ATOM 1413 N N . ASP A 1 187 ? 2.108 -6.284 12.810 1.00 98.19 187 ASP A N 1
ATOM 1414 C CA . ASP A 1 187 ? 3.335 -5.471 12.772 1.00 98.19 187 ASP A CA 1
ATOM 1415 C C . ASP A 1 187 ? 3.189 -4.129 13.515 1.00 98.19 187 ASP A C 1
ATOM 1417 O O . ASP A 1 187 ? 4.173 -3.469 13.855 1.00 98.19 187 ASP A O 1
ATOM 1421 N N . LEU A 1 188 ? 1.953 -3.723 13.824 1.00 98.56 188 LEU A N 1
ATOM 1422 C CA . LEU A 1 188 ? 1.637 -2.512 14.577 1.00 98.56 188 LEU A CA 1
ATOM 1423 C C . LEU A 1 188 ? 1.386 -2.762 16.069 1.00 98.56 188 LEU A C 1
ATOM 1425 O O . LEU A 1 188 ? 1.035 -1.817 16.780 1.00 98.56 188 LEU A O 1
ATOM 1429 N N . SER A 1 189 ? 1.544 -3.992 16.576 1.00 98.06 189 SER A N 1
ATOM 1430 C CA . SER A 1 189 ? 1.144 -4.346 17.950 1.00 98.06 189 SER A CA 1
ATOM 1431 C C . SER A 1 189 ? 1.792 -3.473 19.029 1.00 98.06 189 SER A C 1
ATOM 1433 O O . SER A 1 189 ? 1.166 -3.182 20.049 1.00 98.06 189 SER A O 1
ATOM 1435 N N . ASP A 1 190 ? 3.026 -3.027 18.784 1.00 97.81 190 ASP A N 1
ATOM 1436 C CA . ASP A 1 190 ? 3.814 -2.207 19.708 1.00 97.81 190 ASP A CA 1
ATOM 1437 C C . ASP A 1 190 ? 3.701 -0.698 19.426 1.00 97.81 190 ASP A C 1
ATOM 1439 O O . ASP A 1 190 ? 4.262 0.122 20.160 1.00 97.81 190 ASP A O 1
ATOM 1443 N N . HIS A 1 191 ? 2.950 -0.293 18.395 1.00 98.50 191 HIS A N 1
ATOM 1444 C CA . HIS A 1 191 ? 2.781 1.115 18.054 1.00 98.50 191 HIS A CA 1
ATOM 1445 C C . HIS A 1 191 ? 2.115 1.874 19.227 1.00 98.50 191 HIS A C 1
ATOM 1447 O O . HIS A 1 191 ? 1.123 1.396 19.791 1.00 98.50 191 HIS A O 1
ATOM 1453 N N . PRO A 1 192 ? 2.577 3.082 19.612 1.00 98.50 192 PRO A N 1
ATOM 1454 C CA . PRO A 1 192 ? 2.035 3.811 20.767 1.00 98.50 192 PRO A CA 1
ATOM 1455 C C . PRO A 1 192 ? 0.520 4.049 20.714 1.00 98.50 192 PRO A C 1
ATOM 1457 O O . PRO A 1 192 ? -0.170 3.932 21.726 1.00 98.50 192 PRO A O 1
ATOM 1460 N N . ASN A 1 193 ? -0.024 4.340 19.529 1.00 98.75 193 ASN A N 1
ATOM 1461 C CA . ASN A 1 193 ? -1.470 4.527 19.352 1.00 98.75 193 ASN A CA 1
ATOM 1462 C C . ASN A 1 193 ? -2.260 3.212 19.489 1.00 98.75 193 ASN A C 1
ATOM 1464 O O . ASN A 1 193 ? -3.410 3.249 19.912 1.00 98.75 193 ASN A O 1
ATOM 1468 N N . VAL A 1 194 ? -1.639 2.060 19.219 1.00 98.69 194 VAL A N 1
ATOM 1469 C CA . VAL A 1 194 ? -2.254 0.739 19.419 1.00 98.69 194 VAL A CA 1
ATOM 1470 C C . VAL A 1 194 ? -2.198 0.348 20.894 1.00 98.69 194 VAL A C 1
ATOM 1472 O O . VAL A 1 194 ? -3.219 0.056 21.510 1.00 98.69 194 VAL A O 1
ATOM 1475 N N . THR A 1 195 ? -1.021 0.441 21.513 1.00 98.56 195 THR A N 1
ATOM 1476 C CA . THR A 1 195 ? -0.824 0.076 22.929 1.00 98.56 195 THR A CA 1
ATOM 1477 C C . THR A 1 195 ? -1.586 0.980 23.906 1.00 98.56 195 THR A C 1
ATOM 1479 O O . THR A 1 195 ? -1.938 0.545 25.003 1.00 98.56 195 THR A O 1
ATOM 1482 N N . SER A 1 196 ? -1.885 2.223 23.516 1.00 98.19 196 SER A N 1
ATOM 1483 C CA . SER A 1 196 ? -2.752 3.136 24.277 1.00 98.19 196 SER A CA 1
ATOM 1484 C C . SER A 1 196 ? -4.253 2.945 24.019 1.00 98.19 196 SER A C 1
ATOM 1486 O O . SER A 1 196 ? -5.061 3.554 24.722 1.00 98.19 196 SER A O 1
ATOM 1488 N N . GLY A 1 197 ? -4.635 2.098 23.056 1.00 97.94 197 GLY A N 1
ATOM 1489 C CA . GLY A 1 197 ? -6.026 1.827 22.689 1.00 97.94 197 GLY A CA 1
ATOM 1490 C C . GLY A 1 197 ? -6.698 2.922 21.854 1.00 97.94 197 GLY A C 1
ATOM 1491 O O . GLY A 1 197 ? -7.922 2.936 21.768 1.00 97.94 197 GLY A O 1
ATOM 1492 N N . LEU A 1 198 ? -5.929 3.848 21.269 1.00 98.50 198 LEU A N 1
ATOM 1493 C CA . LEU A 1 198 ? -6.448 4.861 20.338 1.00 98.50 198 LEU A CA 1
ATOM 1494 C C . LEU A 1 198 ? -6.711 4.282 18.940 1.00 98.50 198 LEU A C 1
ATOM 1496 O O . LEU A 1 198 ? -7.588 4.764 18.233 1.00 98.50 198 LEU A O 1
ATOM 1500 N N . VAL A 1 199 ? -5.957 3.253 18.554 1.00 98.81 199 VAL A N 1
ATOM 1501 C CA . VAL A 1 199 ? -6.163 2.460 17.338 1.00 98.81 199 VAL A CA 1
ATOM 1502 C C . VAL A 1 199 ? -6.405 1.013 17.760 1.00 98.81 199 VAL A C 1
ATOM 1504 O O . VAL A 1 199 ? -5.524 0.380 18.339 1.00 98.81 199 VAL A O 1
ATOM 1507 N N . ASP A 1 200 ? -7.598 0.491 17.485 1.00 98.31 200 ASP A N 1
ATOM 1508 C CA . ASP A 1 200 ? -7.941 -0.915 17.699 1.00 98.31 200 ASP A CA 1
ATOM 1509 C C . ASP A 1 200 ? -7.713 -1.692 16.400 1.00 98.31 200 ASP A C 1
ATOM 1511 O O . ASP A 1 200 ? -8.449 -1.532 15.427 1.00 98.31 200 ASP A O 1
ATOM 1515 N N . LEU A 1 201 ? -6.704 -2.567 16.395 1.00 98.44 201 LEU A N 1
ATOM 1516 C CA . LEU A 1 201 ? -6.368 -3.406 15.241 1.00 98.44 201 LEU A CA 1
ATOM 1517 C C . LEU A 1 201 ? -7.475 -4.414 14.871 1.00 98.44 201 LEU A C 1
ATOM 1519 O O . LEU A 1 201 ? -7.393 -5.047 13.827 1.00 98.44 201 LEU A O 1
ATOM 1523 N N . ASN A 1 202 ? -8.515 -4.581 15.695 1.00 96.62 202 ASN A N 1
ATOM 1524 C CA . ASN A 1 202 ? -9.701 -5.381 15.364 1.00 96.62 202 ASN A CA 1
ATOM 1525 C C . ASN A 1 202 ? -10.879 -4.543 14.832 1.00 96.62 202 ASN A C 1
ATOM 1527 O O . ASN A 1 202 ? -11.963 -5.084 14.582 1.00 96.62 202 ASN A O 1
ATOM 1531 N N . ASP A 1 203 ? -10.685 -3.231 14.688 1.00 96.88 203 ASP A N 1
ATOM 1532 C CA . ASP A 1 203 ? -11.687 -2.279 14.216 1.00 96.88 203 ASP A CA 1
ATOM 1533 C C . ASP A 1 203 ? -11.055 -1.189 13.342 1.00 96.88 203 ASP A C 1
ATOM 1535 O O . ASP A 1 203 ? -11.262 0.004 13.552 1.00 96.88 203 ASP A O 1
ATOM 1539 N N . ILE A 1 204 ? -10.261 -1.589 12.347 1.00 98.44 204 ILE A N 1
ATOM 1540 C CA . ILE A 1 204 ? -9.681 -0.645 11.389 1.00 98.44 204 ILE A CA 1
ATOM 1541 C C . ILE A 1 204 ? -10.731 -0.267 10.344 1.00 98.44 204 ILE A C 1
ATOM 1543 O O . ILE A 1 204 ? -11.293 -1.115 9.647 1.00 98.44 204 ILE A O 1
ATOM 1547 N N . ARG A 1 205 ? -10.993 1.036 10.234 1.00 97.69 205 ARG A N 1
ATOM 1548 C CA . ARG A 1 205 ? -12.006 1.626 9.342 1.00 97.69 205 ARG A CA 1
ATOM 1549 C C . ARG A 1 205 ? -11.407 2.445 8.212 1.00 97.69 205 ARG A C 1
ATOM 1551 O O . ARG A 1 205 ? -12.108 2.735 7.243 1.00 97.69 205 ARG A O 1
ATOM 1558 N N . TRP A 1 206 ? -10.139 2.813 8.357 1.00 98.56 206 TRP A N 1
ATOM 1559 C CA . TRP A 1 206 ? -9.424 3.661 7.423 1.00 98.56 206 TRP A CA 1
ATOM 1560 C C . TRP A 1 206 ? -7.999 3.170 7.228 1.00 98.56 206 TRP A C 1
ATOM 1562 O O . TRP A 1 206 ? -7.305 2.876 8.202 1.00 98.56 206 TRP A O 1
ATOM 1572 N N . VAL A 1 207 ? -7.563 3.170 5.974 1.00 98.75 207 VAL A N 1
ATOM 1573 C CA . VAL A 1 207 ? -6.161 3.074 5.571 1.00 98.75 207 VAL A CA 1
ATOM 1574 C C . VAL A 1 207 ? -5.795 4.401 4.918 1.00 98.75 207 VAL A C 1
ATOM 1576 O O . VAL A 1 207 ? -6.454 4.824 3.973 1.00 98.75 207 VAL A O 1
ATOM 1579 N N . ARG A 1 208 ? -4.788 5.100 5.434 1.00 98.44 208 ARG A N 1
ATOM 1580 C CA . ARG A 1 208 ? -4.248 6.317 4.828 1.00 98.44 208 ARG A CA 1
ATOM 1581 C C . ARG A 1 208 ? -2.957 5.979 4.102 1.00 98.44 208 ARG A C 1
ATOM 1583 O O . ARG A 1 208 ? -2.045 5.417 4.701 1.00 98.44 208 ARG A O 1
ATOM 1590 N N . LEU A 1 209 ? -2.914 6.355 2.833 1.00 98.19 209 LEU A N 1
ATOM 1591 C CA . LEU A 1 209 ? -1.739 6.288 1.983 1.00 98.19 209 LEU A CA 1
ATOM 1592 C C . LEU A 1 209 ? -1.188 7.704 1.848 1.00 98.19 209 LEU A C 1
ATOM 1594 O O . LEU A 1 209 ? -1.949 8.642 1.582 1.00 98.19 209 LEU A O 1
ATOM 1598 N N . VAL A 1 210 ? 0.105 7.867 2.105 1.00 96.12 210 VAL A N 1
ATOM 1599 C CA . VAL A 1 210 ? 0.791 9.161 2.031 1.00 96.12 210 VAL A CA 1
ATOM 1600 C C . VAL A 1 210 ? 2.001 8.999 1.135 1.00 96.12 210 VAL A C 1
ATOM 1602 O O . VAL A 1 210 ? 2.875 8.193 1.444 1.00 96.12 210 VAL A O 1
ATOM 1605 N N . ASP A 1 211 ? 2.037 9.777 0.065 1.00 94.31 211 ASP A N 1
ATOM 1606 C CA . ASP A 1 211 ? 3.157 9.837 -0.864 1.00 94.31 211 ASP A CA 1
ATOM 1607 C C . ASP A 1 211 ? 4.474 10.187 -0.155 1.00 94.31 211 ASP A C 1
ATOM 1609 O O . ASP A 1 211 ? 4.498 10.958 0.818 1.00 94.31 211 ASP A O 1
ATOM 1613 N N . ILE A 1 212 ? 5.571 9.619 -0.651 1.00 92.81 212 ILE A N 1
ATOM 1614 C CA . ILE A 1 212 ? 6.927 9.954 -0.238 1.00 92.81 212 ILE A CA 1
ATOM 1615 C C . ILE A 1 212 ? 7.575 10.756 -1.360 1.00 92.81 212 ILE A C 1
ATOM 1617 O O . ILE A 1 212 ? 7.728 10.287 -2.470 1.00 92.81 212 ILE A O 1
ATOM 1621 N N . THR A 1 213 ? 8.064 11.951 -1.039 1.00 87.00 213 THR A N 1
ATOM 1622 C CA . THR A 1 213 ? 8.760 12.805 -2.014 1.00 87.00 213 THR A CA 1
ATOM 1623 C C . THR A 1 213 ? 10.097 12.225 -2.508 1.00 87.00 213 THR A C 1
ATOM 1625 O O . THR A 1 213 ? 10.712 12.837 -3.356 1.00 87.00 213 THR A O 1
ATOM 1628 N N . GLY A 1 214 ? 10.601 11.104 -1.983 1.00 88.44 214 GLY A N 1
ATOM 1629 C CA . GLY A 1 214 ? 11.744 10.382 -2.567 1.00 88.44 214 GLY A CA 1
ATOM 1630 C C . GLY A 1 214 ? 13.092 11.100 -2.709 1.00 88.44 214 GLY A C 1
ATOM 1631 O O . GLY A 1 214 ? 14.013 10.553 -3.306 1.00 88.44 214 GLY A O 1
ATOM 1632 N N . ASP A 1 215 ? 13.256 12.317 -2.194 1.00 87.25 215 ASP A N 1
ATOM 1633 C CA . ASP A 1 215 ? 14.457 13.144 -2.393 1.00 87.25 215 ASP A CA 1
ATOM 1634 C C . ASP A 1 215 ? 15.492 13.002 -1.260 1.00 87.25 215 ASP A C 1
ATOM 1636 O O . ASP A 1 215 ? 16.456 13.768 -1.169 1.00 87.25 215 ASP A O 1
ATOM 1640 N N . GLY A 1 216 ? 15.276 12.040 -0.358 1.00 90.88 216 GLY A N 1
ATOM 1641 C CA . GLY A 1 216 ? 16.063 11.837 0.855 1.00 90.88 216 GLY A CA 1
ATOM 1642 C C . GLY A 1 216 ? 15.736 12.797 2.004 1.00 90.88 216 GLY A C 1
ATOM 1643 O O . GLY A 1 216 ? 16.344 12.686 3.071 1.00 90.88 216 GLY A O 1
ATOM 1644 N N . SER A 1 217 ? 14.793 13.736 1.841 1.00 91.56 217 SER A N 1
ATOM 1645 C CA . SER A 1 217 ? 14.337 14.608 2.939 1.00 91.56 217 SER A CA 1
ATOM 1646 C C . SER A 1 217 ? 13.424 13.886 3.933 1.00 91.56 217 SER A C 1
ATOM 1648 O O . SER A 1 217 ? 13.334 14.275 5.103 1.00 91.56 217 SER A O 1
ATOM 1650 N N . VAL A 1 218 ? 12.766 12.822 3.474 1.00 93.44 218 VAL A N 1
ATOM 1651 C CA . VAL A 1 218 ? 11.934 11.934 4.279 1.00 93.44 218 VAL A CA 1
ATOM 1652 C C . VAL A 1 218 ? 12.785 10.768 4.773 1.00 93.44 218 VAL A C 1
ATOM 1654 O O . VAL A 1 218 ? 13.573 10.207 4.015 1.00 93.44 218 VAL A O 1
ATOM 1657 N N . LEU A 1 219 ? 12.633 10.415 6.051 1.00 95.44 219 LEU A N 1
ATOM 1658 C CA . LEU A 1 219 ? 13.415 9.361 6.692 1.00 95.44 219 LEU A CA 1
ATOM 1659 C C . LEU A 1 219 ? 12.562 8.131 7.006 1.00 95.44 219 LEU A C 1
ATOM 1661 O O . LEU A 1 219 ? 11.374 8.252 7.321 1.00 95.44 219 LEU A O 1
ATOM 1665 N N . ASP A 1 220 ? 13.194 6.964 6.962 1.00 95.94 220 ASP A N 1
ATOM 1666 C CA . ASP A 1 220 ? 12.616 5.696 7.393 1.00 95.94 220 ASP A CA 1
ATOM 1667 C C . ASP A 1 220 ? 12.568 5.578 8.934 1.00 95.94 220 ASP A C 1
ATOM 1669 O O . ASP A 1 220 ? 12.887 6.516 9.674 1.00 95.94 220 ASP A O 1
ATOM 1673 N N . SER A 1 221 ? 12.146 4.418 9.445 1.00 94.56 221 SER A N 1
ATOM 1674 C CA . SER A 1 221 ? 12.002 4.184 10.889 1.00 94.56 221 SER A CA 1
ATOM 1675 C C . SER A 1 221 ? 13.326 4.129 11.670 1.00 94.56 221 SER A C 1
ATOM 1677 O O . SER A 1 221 ? 13.309 4.273 12.895 1.00 94.56 221 SER A O 1
ATOM 1679 N N . GLU A 1 222 ? 14.467 3.995 10.990 1.00 95.00 222 GLU A N 1
ATOM 1680 C CA . GLU A 1 222 ? 15.815 4.035 11.571 1.00 95.00 222 GLU A CA 1
ATOM 1681 C C . GLU A 1 222 ? 16.541 5.368 11.321 1.00 95.00 222 GLU A C 1
ATOM 1683 O O . GLU A 1 222 ? 17.627 5.602 11.861 1.00 95.00 222 GLU A O 1
ATOM 1688 N N . GLY A 1 223 ? 15.913 6.288 10.587 1.00 94.69 223 GLY A N 1
ATOM 1689 C CA . GLY A 1 223 ? 16.467 7.596 10.261 1.00 94.69 223 GLY A CA 1
ATOM 1690 C C . GLY A 1 223 ? 17.301 7.615 8.979 1.00 94.69 223 GLY A C 1
ATOM 1691 O O . GLY A 1 223 ? 18.040 8.580 8.770 1.00 94.69 223 GLY A O 1
ATOM 1692 N N . ASN A 1 224 ? 17.205 6.585 8.137 1.00 95.25 224 ASN A N 1
ATOM 1693 C CA . ASN A 1 224 ? 17.850 6.558 6.827 1.00 95.25 224 ASN A CA 1
ATOM 1694 C C . ASN A 1 224 ? 17.036 7.391 5.824 1.00 95.25 224 ASN A C 1
ATOM 1696 O O . ASN A 1 224 ? 15.805 7.354 5.874 1.00 95.25 224 ASN A O 1
ATOM 1700 N N . PRO A 1 225 ? 17.686 8.147 4.922 1.00 94.88 225 PRO A N 1
ATOM 1701 C CA . PRO A 1 225 ? 16.987 8.874 3.868 1.00 94.88 225 PRO A CA 1
ATOM 1702 C C . PRO A 1 225 ? 16.282 7.904 2.918 1.00 94.88 225 PRO A C 1
ATOM 1704 O O . PRO A 1 225 ? 16.857 6.892 2.524 1.00 94.88 225 PRO A O 1
ATOM 1707 N N . ILE A 1 226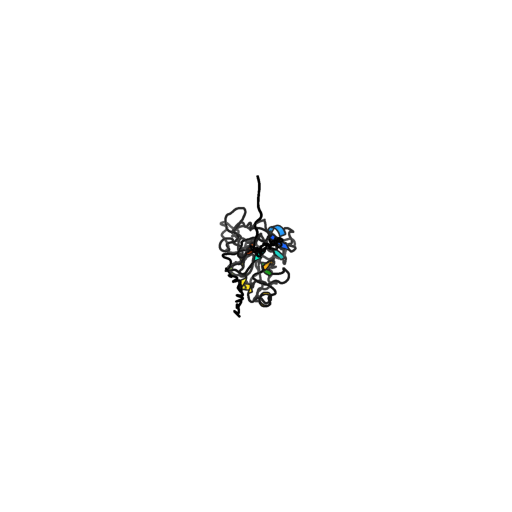 ? 15.045 8.224 2.550 1.00 94.31 226 ILE A N 1
ATOM 1708 C CA . ILE A 1 226 ? 14.264 7.446 1.590 1.00 94.31 226 ILE A CA 1
ATOM 1709 C C . ILE A 1 226 ? 14.396 8.080 0.212 1.00 94.31 226 ILE A C 1
ATOM 1711 O O . ILE A 1 226 ? 14.131 9.273 0.042 1.00 94.31 226 ILE A O 1
ATOM 1715 N N . PHE A 1 227 ? 14.760 7.243 -0.754 1.00 91.44 227 PHE A N 1
ATOM 1716 C CA . PHE A 1 227 ? 14.784 7.583 -2.166 1.00 91.44 227 PHE A CA 1
ATOM 1717 C C . PHE A 1 227 ? 13.826 6.683 -2.942 1.00 91.44 227 PHE A C 1
ATOM 1719 O O . PHE A 1 227 ? 13.791 5.478 -2.694 1.00 91.44 227 PHE A O 1
ATOM 1726 N N . ASP A 1 228 ? 13.086 7.260 -3.875 1.00 88.25 228 ASP A N 1
ATOM 1727 C CA . ASP A 1 228 ? 12.342 6.574 -4.936 1.00 88.25 228 ASP A CA 1
ATOM 1728 C C . ASP A 1 228 ? 12.465 7.397 -6.225 1.00 88.25 228 ASP A C 1
ATOM 1730 O O . ASP A 1 228 ? 13.348 8.258 -6.291 1.00 88.25 228 ASP A O 1
ATOM 1734 N N . ALA A 1 229 ? 11.669 7.099 -7.258 1.00 78.56 229 ALA A N 1
ATOM 1735 C CA . ALA A 1 229 ? 11.704 7.815 -8.529 1.00 78.56 229 ALA A CA 1
ATOM 1736 C C . ALA A 1 229 ? 11.277 9.291 -8.370 1.00 78.56 229 ALA A C 1
ATOM 1738 O O . ALA A 1 229 ? 10.198 9.717 -8.773 1.00 78.56 229 ALA A O 1
ATOM 1739 N N . TYR A 1 230 ? 12.177 10.104 -7.824 1.00 66.62 230 TYR A N 1
ATOM 1740 C CA . TYR A 1 230 ? 11.990 11.526 -7.623 1.00 66.62 230 TYR A CA 1
ATOM 1741 C C . TYR A 1 230 ? 12.583 12.328 -8.780 1.00 66.62 230 TYR A C 1
ATOM 1743 O O . TYR A 1 230 ? 13.563 11.964 -9.438 1.00 66.62 230 TYR A O 1
ATOM 1751 N N . GLN A 1 231 ? 11.961 13.467 -9.048 1.00 66.25 231 GLN A N 1
ATOM 1752 C CA . GLN A 1 231 ? 12.277 14.288 -10.198 1.00 66.25 231 GLN A CA 1
ATOM 1753 C C . GLN A 1 231 ? 13.690 14.897 -10.149 1.00 66.25 231 GLN A C 1
ATOM 1755 O O . GLN A 1 231 ? 14.088 15.510 -9.159 1.00 66.25 231 GLN A O 1
ATOM 1760 N N . TYR A 1 232 ? 14.402 14.867 -11.281 1.00 54.00 232 TYR A N 1
ATOM 1761 C CA . TYR A 1 232 ? 15.574 15.718 -11.501 1.00 54.00 232 TYR A CA 1
ATOM 1762 C C . TYR A 1 232 ? 15.168 17.181 -11.766 1.00 54.00 232 TYR A C 1
ATOM 1764 O O . TYR A 1 232 ? 14.202 17.453 -12.481 1.00 54.00 232 TYR A O 1
ATOM 1772 N N . GLU A 1 233 ? 15.928 18.142 -11.230 1.00 51.62 233 GLU A N 1
ATOM 1773 C CA . GLU A 1 233 ? 15.697 19.585 -11.396 1.00 51.62 233 GLU A CA 1
ATOM 1774 C C . GLU A 1 233 ? 15.497 19.982 -12.880 1.00 51.62 233 GLU A C 1
ATOM 1776 O O . GLU A 1 233 ? 16.452 20.011 -13.659 1.00 51.62 233 GLU A O 1
ATOM 1781 N N . GLY A 1 234 ? 14.270 20.338 -13.298 1.00 53.12 234 GLY A N 1
ATOM 1782 C CA . GLY A 1 234 ? 14.059 20.874 -14.651 1.00 53.12 234 GLY A CA 1
ATOM 1783 C C . GLY A 1 234 ? 12.632 20.970 -15.197 1.00 53.12 234 GLY A C 1
ATOM 1784 O O . GLY A 1 234 ? 12.404 21.830 -16.051 1.00 53.12 234 GLY A O 1
ATOM 1785 N N . ASP A 1 235 ? 11.673 20.165 -14.724 1.00 52.06 235 ASP A N 1
ATOM 1786 C CA . ASP A 1 235 ? 10.298 20.178 -15.253 1.00 52.06 235 ASP A CA 1
ATOM 1787 C C . ASP A 1 235 ? 9.244 20.494 -14.166 1.00 52.06 235 ASP A C 1
ATOM 1789 O O . ASP A 1 235 ? 8.734 19.612 -13.490 1.00 52.06 235 ASP A O 1
ATOM 1793 N N . PRO A 1 236 ? 8.842 21.760 -13.986 1.00 48.31 236 PRO A N 1
ATOM 1794 C CA . PRO A 1 236 ? 7.910 22.154 -12.927 1.00 48.31 236 PRO A CA 1
ATOM 1795 C C . PRO A 1 236 ? 6.463 21.634 -13.098 1.00 48.31 236 PRO A C 1
ATOM 1797 O O . PRO A 1 236 ? 5.590 22.074 -12.349 1.00 48.31 236 PRO A O 1
ATOM 1800 N N . ILE A 1 237 ? 6.175 20.784 -14.096 1.00 43.66 237 ILE A N 1
ATOM 1801 C CA . ILE A 1 237 ? 4.825 20.296 -14.439 1.00 43.66 237 ILE A CA 1
ATOM 1802 C C . ILE A 1 237 ? 4.693 18.766 -14.307 1.00 43.66 237 ILE A C 1
ATOM 1804 O O . ILE A 1 237 ? 3.587 18.249 -14.471 1.00 43.66 237 ILE A O 1
ATOM 1808 N N . ALA A 1 238 ? 5.752 18.028 -13.965 1.00 54.19 238 ALA A N 1
ATOM 1809 C CA . ALA A 1 238 ? 5.611 16.591 -13.746 1.00 54.19 238 ALA A CA 1
ATOM 1810 C C . ALA A 1 238 ? 4.787 16.343 -12.466 1.00 54.19 238 ALA A C 1
ATOM 1812 O O . ALA A 1 238 ? 5.208 16.630 -11.345 1.00 54.19 238 ALA A O 1
ATOM 1813 N N . ILE A 1 239 ? 3.542 15.922 -12.673 1.00 56.59 239 ILE A N 1
ATOM 1814 C CA . ILE A 1 239 ? 2.655 15.367 -11.657 1.00 56.59 239 ILE A CA 1
ATOM 1815 C C . ILE A 1 239 ? 3.302 14.033 -11.273 1.00 56.59 239 ILE A C 1
ATOM 1817 O O . ILE A 1 239 ? 3.084 13.042 -11.957 1.00 56.59 239 ILE A O 1
ATOM 1821 N N . ASN A 1 240 ? 4.151 14.076 -10.250 1.00 72.06 240 ASN A N 1
ATOM 1822 C CA . ASN A 1 240 ? 4.855 12.928 -9.681 1.00 72.06 240 ASN A CA 1
ATOM 1823 C C . ASN A 1 240 ? 4.263 12.601 -8.316 1.00 72.06 240 ASN A C 1
ATOM 1825 O O . ASN A 1 240 ? 3.711 13.496 -7.667 1.00 72.06 240 ASN A O 1
ATOM 1829 N N . GLY A 1 241 ? 4.409 11.356 -7.897 1.00 85.62 241 GLY A N 1
ATOM 1830 C CA . GLY A 1 241 ? 3.932 10.794 -6.650 1.00 85.62 241 GLY A CA 1
ATOM 1831 C C . GLY A 1 241 ? 2.984 9.632 -6.909 1.00 85.62 241 GLY A C 1
ATOM 1832 O O . GLY A 1 241 ? 2.294 9.605 -7.921 1.00 85.62 241 GLY A O 1
ATOM 1833 N N . ALA A 1 242 ? 2.905 8.724 -5.948 1.00 92.75 242 ALA A N 1
ATOM 1834 C CA . ALA A 1 242 ? 2.334 7.400 -6.144 1.00 92.75 242 ALA A CA 1
ATOM 1835 C C . ALA A 1 242 ? 0.931 7.367 -6.782 1.00 92.75 242 ALA A C 1
ATOM 1837 O O . ALA A 1 242 ? 0.023 8.135 -6.434 1.00 92.75 242 ALA A O 1
ATOM 1838 N N . ASP A 1 243 ? 0.755 6.393 -7.665 1.00 94.06 243 ASP A N 1
ATOM 1839 C CA . ASP A 1 243 ? -0.424 6.086 -8.456 1.00 94.06 243 ASP A CA 1
ATOM 1840 C C . ASP A 1 243 ? -1.222 4.946 -7.801 1.00 94.06 243 ASP A C 1
ATOM 1842 O O . ASP A 1 243 ? -1.047 3.765 -8.093 1.00 94.06 243 ASP A O 1
ATOM 1846 N N . VAL A 1 244 ? -2.158 5.279 -6.911 1.00 96.81 244 VAL A N 1
ATOM 1847 C CA . VAL A 1 244 ? -2.961 4.275 -6.190 1.00 96.81 244 VAL A CA 1
ATOM 1848 C C . VAL A 1 244 ? -4.019 3.649 -7.107 1.00 96.81 244 VAL A C 1
ATOM 1850 O O . VAL A 1 244 ? -4.983 4.320 -7.480 1.00 96.81 244 VAL A O 1
ATOM 1853 N N . ASP A 1 245 ? -3.889 2.359 -7.410 1.00 96.94 245 ASP A N 1
ATOM 1854 C CA . ASP A 1 245 ? -4.858 1.556 -8.172 1.00 96.94 245 ASP A CA 1
ATOM 1855 C C . ASP A 1 245 ? -5.972 1.008 -7.266 1.00 96.94 245 ASP A C 1
ATOM 1857 O O . ASP A 1 245 ? -7.148 1.154 -7.575 1.00 96.94 245 ASP A O 1
ATOM 1861 N N . ALA A 1 246 ? -5.649 0.414 -6.110 1.00 98.19 246 ALA A N 1
ATOM 1862 C CA . ALA A 1 246 ? -6.673 -0.183 -5.242 1.00 98.19 246 ALA A CA 1
ATOM 1863 C C . ALA A 1 246 ? -6.205 -0.487 -3.808 1.00 98.19 246 ALA A C 1
ATOM 1865 O O . ALA A 1 246 ? -5.019 -0.484 -3.478 1.00 98.19 246 ALA A O 1
ATOM 1866 N N . LEU A 1 247 ? -7.172 -0.847 -2.958 1.00 98.62 247 LEU A N 1
ATOM 1867 C CA . LEU A 1 247 ? -6.955 -1.469 -1.649 1.00 98.62 247 LEU A CA 1
ATOM 1868 C C . LEU A 1 247 ? -7.883 -2.682 -1.497 1.00 98.62 247 LEU A C 1
ATOM 1870 O O . LEU A 1 247 ? -9.109 -2.527 -1.479 1.00 98.62 247 LEU A O 1
ATOM 1874 N N . SER A 1 248 ? -7.301 -3.869 -1.319 1.00 98.69 248 SER A N 1
ATOM 1875 C CA . SER A 1 248 ? -8.033 -5.119 -1.066 1.00 98.69 248 SER A CA 1
ATOM 1876 C C . SER A 1 248 ? -7.891 -5.543 0.388 1.00 98.69 248 SER A C 1
ATOM 1878 O O . SER A 1 248 ? -6.782 -5.691 0.885 1.00 98.69 248 SER A O 1
ATOM 1880 N N . VAL A 1 249 ? -9.003 -5.802 1.065 1.00 98.56 249 VAL A N 1
ATOM 1881 C CA . VAL A 1 249 ? -9.045 -6.345 2.427 1.00 98.56 249 VAL A CA 1
ATOM 1882 C C . VAL A 1 249 ? -9.175 -7.863 2.374 1.00 98.56 249 VAL A C 1
ATOM 1884 O O . VAL A 1 249 ? -10.089 -8.380 1.734 1.00 98.56 249 VAL A O 1
ATOM 1887 N N . ILE A 1 250 ? -8.276 -8.549 3.078 1.00 97.81 250 ILE A N 1
ATOM 1888 C CA . ILE A 1 250 ? -8.201 -10.010 3.226 1.00 97.81 250 ILE A CA 1
ATOM 1889 C C . ILE A 1 250 ? -8.935 -10.443 4.502 1.00 97.81 250 ILE A C 1
ATOM 1891 O O . ILE A 1 250 ? -9.762 -11.352 4.495 1.00 97.81 250 ILE A O 1
ATOM 1895 N N . ASN A 1 251 ? -8.659 -9.773 5.623 1.00 96.56 251 ASN A N 1
ATOM 1896 C CA . ASN A 1 251 ? -9.249 -10.105 6.919 1.00 96.56 251 ASN A CA 1
ATOM 1897 C C . ASN A 1 251 ? -10.288 -9.057 7.319 1.00 96.56 251 ASN A C 1
ATOM 1899 O O . ASN A 1 251 ? -10.075 -8.201 8.176 1.00 96.56 251 ASN A O 1
ATOM 1903 N N . GLY A 1 252 ? -11.448 -9.120 6.669 1.00 94.56 252 GLY A N 1
ATOM 1904 C CA . GLY A 1 252 ? -12.559 -8.217 6.929 1.00 94.56 252 GLY A CA 1
ATOM 1905 C C . GLY A 1 252 ? -13.659 -8.794 7.824 1.00 94.56 252 GLY A C 1
ATOM 1906 O O . GLY A 1 252 ? -13.864 -10.004 7.923 1.00 94.56 252 GLY A O 1
ATOM 1907 N N . LEU A 1 253 ? -14.432 -7.909 8.445 1.00 91.62 253 LEU A N 1
ATOM 1908 C CA . LEU A 1 253 ? -15.702 -8.210 9.101 1.00 91.62 253 LEU A CA 1
ATOM 1909 C C . LEU A 1 253 ? -16.778 -7.276 8.569 1.00 91.62 253 LEU A C 1
ATOM 1911 O O . LEU A 1 253 ? -16.550 -6.077 8.438 1.00 91.62 253 LEU A O 1
ATOM 1915 N N . GLU A 1 254 ? -17.973 -7.816 8.378 1.00 86.00 254 GLU A N 1
ATOM 1916 C CA . GLU A 1 254 ? -19.199 -7.045 8.192 1.00 86.00 254 GLU A CA 1
ATOM 1917 C C . GLU A 1 254 ? -20.060 -7.237 9.444 1.00 86.00 254 GLU A C 1
ATOM 1919 O O . GLU A 1 254 ? -20.299 -8.358 9.905 1.00 86.00 254 GLU A O 1
ATOM 1924 N N . GLY A 1 255 ? -20.435 -6.133 10.088 1.00 73.12 255 GLY A N 1
ATOM 1925 C CA . GLY A 1 255 ? -21.305 -6.157 11.253 1.00 73.12 255 GLY A CA 1
ATOM 1926 C C . GLY A 1 255 ? -22.662 -6.759 10.900 1.00 73.12 255 GLY A C 1
ATOM 1927 O O . GLY A 1 255 ? -23.201 -6.527 9.825 1.00 73.12 255 GLY A O 1
ATOM 1928 N N . ALA A 1 256 ? -23.262 -7.500 11.833 1.00 52.94 256 ALA A N 1
ATOM 1929 C CA . ALA A 1 256 ? -24.686 -7.771 11.728 1.00 52.94 256 ALA A CA 1
ATOM 1930 C C . ALA A 1 256 ? -25.420 -6.427 11.822 1.00 52.94 256 ALA A C 1
ATOM 1932 O O . ALA A 1 256 ? -25.342 -5.770 12.864 1.00 52.94 256 ALA A O 1
ATOM 1933 N N . VAL A 1 257 ? -26.150 -6.041 10.769 1.00 45.28 257 VAL A N 1
ATOM 1934 C CA . VAL A 1 257 ? -27.245 -5.070 10.878 1.00 45.28 257 VAL A CA 1
ATOM 1935 C C . VAL A 1 257 ? -28.041 -5.493 12.107 1.00 45.28 257 VAL A C 1
ATOM 1937 O O . VAL A 1 257 ? -28.597 -6.590 12.116 1.00 45.28 257 VAL A O 1
ATOM 1940 N N . ILE A 1 258 ? -28.056 -4.698 13.178 1.00 42.31 258 ILE A N 1
ATOM 1941 C CA . ILE A 1 258 ? -29.027 -4.928 14.245 1.00 42.31 258 ILE A CA 1
ATOM 1942 C C . ILE A 1 258 ? -30.357 -4.566 13.586 1.00 42.31 258 ILE A C 1
ATOM 1944 O O . ILE A 1 258 ? -30.566 -3.378 13.334 1.00 42.31 258 ILE A O 1
ATOM 1948 N N . PRO A 1 259 ? -31.247 -5.522 13.236 1.00 39.78 259 PRO A N 1
ATOM 1949 C CA . PRO A 1 259 ? -32.572 -5.118 12.820 1.00 39.78 259 PRO A CA 1
ATOM 1950 C C . PRO A 1 259 ? -33.139 -4.329 13.995 1.00 39.78 259 PRO A C 1
ATOM 1952 O O . PRO A 1 259 ? -33.139 -4.834 15.123 1.00 39.78 259 PRO A O 1
ATOM 1955 N N . GLU A 1 260 ? -33.557 -3.086 13.735 1.00 43.50 260 GLU A N 1
ATOM 1956 C CA . GLU A 1 260 ? -34.395 -2.289 14.637 1.00 43.50 260 GLU A CA 1
ATOM 1957 C C . GLU A 1 260 ? -35.285 -3.254 15.422 1.00 43.50 260 GLU A C 1
ATOM 1959 O O . GLU A 1 260 ? -35.946 -4.076 14.771 1.00 43.50 260 GLU A O 1
ATOM 1964 N N . PRO A 1 261 ? -35.254 -3.265 16.771 1.00 45.69 261 PRO A N 1
ATOM 1965 C CA . PRO A 1 261 ? -35.897 -4.313 17.544 1.00 45.69 261 PRO A CA 1
ATOM 1966 C C . PRO A 1 261 ? -37.346 -4.406 17.090 1.00 45.69 261 PRO A C 1
ATOM 1968 O O . PRO A 1 261 ? -38.150 -3.511 17.368 1.00 45.69 261 PRO A O 1
ATOM 1971 N N . ALA A 1 262 ? -37.662 -5.474 16.346 1.00 51.50 262 ALA A N 1
ATOM 1972 C CA . ALA A 1 262 ? -39.004 -5.710 15.858 1.00 51.50 262 ALA A CA 1
ATOM 1973 C C . ALA A 1 262 ? -39.883 -5.653 17.096 1.00 51.50 262 ALA A C 1
ATOM 1975 O O . ALA A 1 262 ? -39.680 -6.432 18.033 1.00 51.50 262 ALA A O 1
ATOM 1976 N N . THR A 1 263 ? -40.777 -4.663 17.146 1.00 45.97 263 THR A N 1
ATOM 1977 C CA . THR A 1 263 ? -41.643 -4.431 18.293 1.00 45.97 263 THR A CA 1
ATOM 1978 C C . THR A 1 263 ? -42.447 -5.706 18.486 1.00 45.97 263 THR A C 1
ATOM 1980 O O . THR A 1 263 ? -43.427 -5.961 17.788 1.00 45.97 263 THR A O 1
ATOM 1983 N N . THR A 1 264 ? -41.968 -6.578 19.368 1.00 42.03 264 THR A N 1
ATOM 1984 C CA . THR A 1 264 ? -42.557 -7.892 19.563 1.00 42.03 264 THR A CA 1
ATOM 1985 C C . THR A 1 264 ? -43.788 -7.633 20.409 1.00 42.03 264 THR A C 1
ATOM 1987 O O . THR A 1 264 ? -43.701 -7.456 21.623 1.00 42.03 264 THR A O 1
ATOM 1990 N N . ILE A 1 265 ? -44.943 -7.496 19.755 1.00 44.16 265 ILE A N 1
ATOM 1991 C CA . ILE A 1 265 ? -46.228 -7.376 20.438 1.00 44.16 265 ILE A CA 1
ATOM 1992 C C . ILE A 1 265 ? -46.504 -8.734 21.085 1.00 44.16 265 ILE A C 1
ATOM 1994 O O . ILE A 1 265 ? -47.023 -9.658 20.461 1.00 44.16 265 ILE A O 1
ATOM 1998 N N . SER A 1 266 ? -46.119 -8.862 22.351 1.00 40.09 266 SER A N 1
ATOM 1999 C CA . SER A 1 266 ? -46.437 -10.016 23.182 1.00 40.09 266 SER A CA 1
ATOM 2000 C C . SER A 1 266 ? -47.944 -10.055 23.441 1.00 40.09 266 SER A C 1
ATOM 2002 O O . SER A 1 266 ? -48.455 -9.336 24.300 1.00 40.09 266 SER A O 1
ATOM 2004 N N . PHE A 1 267 ? -48.678 -10.912 22.728 1.00 38.44 267 PHE A N 1
ATOM 2005 C CA . PHE A 1 267 ? -50.030 -11.289 23.139 1.00 38.44 267 PHE A CA 1
ATOM 2006 C C . PHE A 1 267 ? -49.939 -12.210 24.361 1.00 38.44 267 PHE A C 1
ATOM 2008 O O . PHE A 1 267 ? -49.651 -13.400 24.245 1.00 38.44 267 PHE A O 1
ATOM 2015 N N . ILE A 1 268 ? -50.203 -11.665 25.550 1.00 41.47 268 ILE A N 1
ATOM 2016 C CA . ILE A 1 268 ? -50.472 -12.473 26.743 1.00 41.47 268 ILE A CA 1
ATOM 2017 C C . ILE A 1 268 ? -51.868 -13.080 26.570 1.00 41.47 268 ILE A C 1
ATOM 2019 O O . ILE A 1 268 ? -52.876 -12.402 26.761 1.00 41.47 268 ILE A O 1
ATOM 2023 N N . ILE A 1 269 ? -51.941 -14.361 26.210 1.00 42.34 269 ILE A N 1
ATOM 2024 C CA . ILE A 1 269 ? -53.189 -15.125 26.299 1.00 42.34 269 ILE A CA 1
ATOM 2025 C C . ILE A 1 269 ? -53.349 -15.545 27.763 1.00 42.34 269 ILE A C 1
AT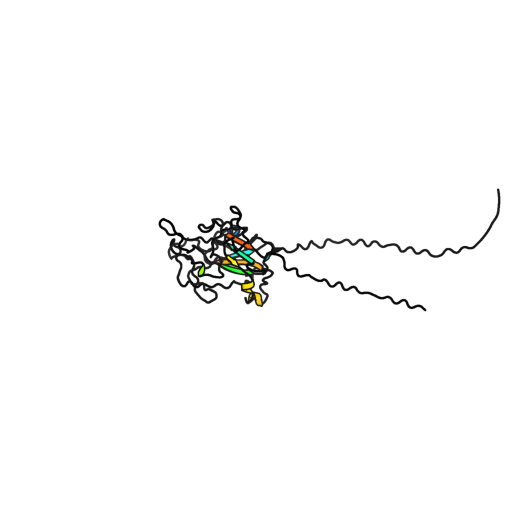OM 2027 O O . ILE A 1 269 ? -52.669 -16.451 28.244 1.00 42.34 269 ILE A O 1
ATOM 2031 N N . SER A 1 270 ? -54.237 -14.873 28.493 1.00 40.12 270 SER A N 1
ATOM 2032 C CA . SER A 1 270 ? -54.669 -15.314 29.817 1.00 40.12 270 SER A CA 1
ATOM 2033 C C . SER A 1 270 ? -55.579 -16.542 29.678 1.00 40.12 270 SER A C 1
ATOM 2035 O O . SER A 1 270 ? -56.666 -16.472 29.107 1.00 40.12 270 SER A O 1
ATOM 2037 N N . LEU A 1 271 ? -55.146 -17.694 30.201 1.00 37.69 271 LEU A N 1
ATOM 2038 C CA . LEU A 1 271 ? -56.039 -18.842 30.391 1.00 37.69 271 LEU A CA 1
ATOM 2039 C C . LEU A 1 271 ? -57.057 -18.524 31.504 1.00 37.69 271 LEU A C 1
ATOM 2041 O O . LEU A 1 271 ? -56.637 -18.127 32.596 1.00 37.69 271 LEU A O 1
ATOM 2045 N N . PRO A 1 272 ? -58.371 -18.753 31.31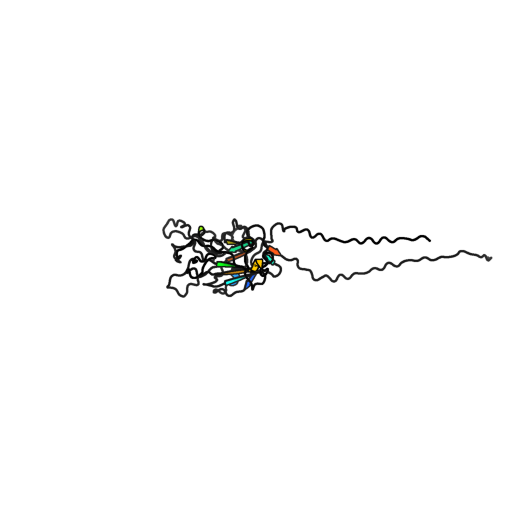4 1.00 43.12 272 PRO A N 1
ATOM 2046 C CA . PRO A 1 272 ? -59.322 -18.668 32.409 1.00 43.12 272 PRO A CA 1
ATOM 2047 C C . PRO A 1 272 ? -59.263 -19.944 33.261 1.00 43.12 272 PRO A C 1
ATOM 2049 O O . PRO A 1 272 ? -59.474 -21.061 32.788 1.00 43.12 272 PRO A O 1
ATOM 2052 N N . LEU A 1 273 ? -58.990 -19.753 34.550 1.00 39.22 273 LEU A N 1
ATOM 2053 C CA . LEU A 1 273 ? -59.057 -20.767 35.596 1.00 39.22 273 LEU A CA 1
ATOM 2054 C C . LEU A 1 273 ? -60.535 -21.122 35.864 1.00 39.22 273 LEU A C 1
ATOM 2056 O O . LEU A 1 273 ? -61.261 -20.336 36.471 1.00 39.22 273 LEU A O 1
ATOM 2060 N N . PHE A 1 274 ? -61.002 -22.293 35.422 1.00 36.69 274 PHE A N 1
ATOM 2061 C CA . PHE A 1 274 ? -62.339 -22.789 35.775 1.00 36.69 274 PHE A CA 1
ATOM 2062 C C . PHE A 1 274 ? -62.322 -23.412 37.178 1.00 36.69 274 PHE A C 1
ATOM 2064 O O . PHE A 1 274 ? -61.838 -24.524 37.380 1.00 36.69 274 PHE A O 1
ATOM 2071 N N . ALA A 1 275 ? -62.880 -22.693 38.152 1.00 39.50 275 ALA A N 1
ATOM 2072 C CA . ALA A 1 275 ? -63.276 -23.242 39.443 1.00 39.50 275 ALA A CA 1
ATOM 2073 C C . ALA A 1 275 ? -64.707 -23.800 39.339 1.00 39.50 275 ALA A C 1
ATOM 2075 O O . ALA A 1 275 ? -65.641 -23.053 39.056 1.00 39.50 275 ALA A O 1
ATOM 2076 N N . ALA A 1 276 ? -64.898 -25.098 39.592 1.00 35.75 276 ALA A N 1
ATOM 2077 C CA . ALA A 1 276 ? -66.221 -25.691 39.788 1.00 35.75 276 ALA A CA 1
ATOM 2078 C C . ALA A 1 276 ? -66.406 -26.031 41.274 1.00 35.75 276 ALA A C 1
ATOM 2080 O O . ALA A 1 276 ? -65.835 -26.992 41.791 1.00 35.75 276 ALA A O 1
ATOM 2081 N N . LEU A 1 277 ? -67.195 -25.202 41.957 1.00 34.06 277 LEU A N 1
ATOM 2082 C CA . LEU A 1 277 ? -67.596 -25.354 43.351 1.00 34.06 277 LEU A CA 1
ATOM 2083 C C . LEU A 1 277 ? -68.977 -26.041 43.415 1.00 34.06 277 LEU A C 1
ATOM 2085 O O . LEU A 1 277 ? -69.955 -25.522 42.892 1.00 34.06 277 LEU A O 1
ATOM 2089 N N . THR A 1 278 ? -69.013 -27.212 44.056 1.00 38.88 278 THR A N 1
ATOM 2090 C CA . THR A 1 278 ? -70.104 -27.825 44.851 1.00 38.88 278 THR A CA 1
ATOM 2091 C C . THR A 1 278 ? -71.577 -27.670 44.423 1.00 38.88 278 THR A C 1
ATOM 2093 O O . THR A 1 278 ? -72.159 -26.593 44.522 1.00 38.88 278 THR A O 1
ATOM 2096 N N . GLY A 1 279 ? -72.245 -28.806 44.180 1.00 33.09 279 GLY A N 1
ATOM 2097 C CA . GLY A 1 279 ? -73.709 -28.933 44.171 1.00 33.09 279 GLY A CA 1
ATOM 2098 C C . GLY A 1 279 ? -74.184 -30.096 45.050 1.00 33.09 279 GLY A C 1
ATOM 2099 O O . GLY A 1 279 ? -74.048 -31.259 44.684 1.00 33.09 279 GLY A O 1
ATOM 2100 N N . PHE A 1 280 ? -74.718 -29.762 46.225 1.00 35.69 280 PHE A N 1
ATOM 2101 C CA . PHE A 1 280 ? -75.368 -30.644 47.201 1.00 35.69 280 PHE A CA 1
ATOM 2102 C C . PHE A 1 280 ? -76.628 -31.318 46.615 1.00 35.69 280 PHE A C 1
ATOM 2104 O O . PHE A 1 280 ? -77.519 -30.634 46.117 1.00 35.69 280 PHE A O 1
ATOM 2111 N N . PHE A 1 281 ? -76.766 -32.639 46.762 1.00 36.50 281 PHE A N 1
ATOM 2112 C CA . PHE A 1 281 ? -78.021 -33.366 46.518 1.00 36.50 281 PHE A CA 1
ATOM 2113 C C . PHE A 1 281 ? -78.838 -33.480 47.812 1.00 36.50 281 PHE A C 1
ATOM 2115 O O . PHE A 1 281 ? -78.404 -34.163 48.739 1.00 36.50 281 PHE A O 1
ATOM 2122 N N . ARG A 1 282 ? -80.047 -32.898 47.863 1.00 35.53 282 ARG A N 1
ATOM 2123 C CA . ARG A 1 282 ? -81.136 -33.336 48.765 1.00 35.53 282 ARG A CA 1
ATOM 2124 C C . ARG A 1 282 ? -82.535 -32.963 48.240 1.00 35.53 282 ARG A C 1
ATOM 2126 O O . ARG A 1 282 ? -82.804 -31.785 48.075 1.00 35.53 282 ARG A O 1
ATOM 2133 N N . PHE A 1 283 ? -83.380 -34.005 48.117 1.00 36.12 283 PHE A N 1
ATOM 2134 C CA . PHE A 1 283 ? -84.853 -34.128 48.297 1.00 36.12 283 PHE A CA 1
ATOM 2135 C C . PHE A 1 283 ? -85.789 -33.089 47.617 1.00 36.12 283 PHE A C 1
ATOM 2137 O O . PHE A 1 283 ? -85.562 -31.896 47.700 1.00 36.12 283 PHE A O 1
ATOM 2144 N N . ARG A 1 284 ? -86.950 -33.432 47.027 1.00 37.19 284 ARG A N 1
ATOM 2145 C CA . ARG A 1 284 ? -88.062 -34.234 47.583 1.00 37.19 284 ARG A CA 1
ATOM 2146 C C . ARG A 1 284 ? -89.167 -34.461 46.520 1.00 37.19 284 ARG A C 1
ATOM 2148 O O . ARG A 1 284 ? -89.352 -33.629 45.642 1.00 37.19 284 ARG A O 1
ATOM 2155 N N . ASN A 1 285 ? -89.920 -35.555 46.670 1.00 42.34 285 ASN A N 1
ATOM 2156 C CA . ASN A 1 285 ? -91.126 -35.966 45.921 1.00 42.34 285 ASN A CA 1
ATOM 2157 C C . ASN A 1 285 ? -92.259 -34.917 45.844 1.00 42.34 285 ASN A C 1
ATOM 2159 O O . ASN A 1 285 ? -92.518 -34.269 46.857 1.00 42.34 285 ASN A O 1
ATOM 2163 N N . MET A 1 286 ? -93.047 -34.916 44.747 1.00 36.69 286 MET A N 1
ATOM 2164 C CA . MET A 1 286 ? -94.526 -34.783 44.784 1.00 36.69 286 MET A CA 1
ATOM 2165 C C . MET A 1 286 ? -95.236 -35.109 43.437 1.00 36.69 286 MET A C 1
ATOM 2167 O O . MET A 1 286 ? -95.169 -34.346 42.487 1.00 36.69 286 MET A O 1
ATOM 2171 N N . PHE A 1 287 ? -95.888 -36.281 43.400 1.00 41.72 287 PHE A N 1
ATOM 2172 C CA . PHE A 1 287 ? -97.254 -36.627 42.938 1.00 41.72 287 PHE A CA 1
ATOM 2173 C C . PHE A 1 287 ? -97.973 -35.945 41.724 1.00 41.72 287 PHE A C 1
ATOM 2175 O O . PHE A 1 287 ? -98.365 -34.789 41.801 1.00 41.72 287 PHE A O 1
ATOM 2182 N N . PHE A 1 288 ? -98.344 -36.815 40.755 1.00 42.12 288 PHE A N 1
ATOM 2183 C CA . PHE A 1 288 ? -99.685 -37.138 40.170 1.00 42.12 288 PHE A CA 1
ATOM 2184 C C . PHE A 1 288 ? -100.340 -36.432 38.940 1.00 42.12 288 PHE A C 1
ATOM 2186 O O . PHE A 1 288 ? -100.538 -35.225 38.914 1.00 42.12 288 PHE A O 1
ATOM 2193 N N . GLN A 1 289 ? -100.861 -37.327 38.064 1.00 40.16 289 GLN A N 1
ATOM 2194 C CA . GLN A 1 289 ? -101.915 -37.279 37.006 1.00 40.16 289 GLN A CA 1
ATOM 2195 C C . GLN A 1 289 ? -101.635 -36.500 35.708 1.00 40.16 289 GLN A C 1
ATOM 2197 O O . GLN A 1 289 ? -101.138 -35.385 35.748 1.00 40.16 289 GLN A O 1
ATOM 2202 N N . LYS A 1 290 ? -101.946 -37.009 34.507 1.00 42.16 290 LYS A N 1
ATOM 2203 C CA . LYS A 1 290 ? -102.959 -37.985 34.045 1.00 42.16 290 LYS A CA 1
ATOM 2204 C C . LYS A 1 290 ? -102.366 -39.123 33.217 1.00 42.16 290 LYS A C 1
ATOM 2206 O O . LYS A 1 290 ? -101.333 -38.881 32.562 1.00 42.16 290 LYS A O 1
#

Solvent-accessible surface area (backbone atoms only — not comparable to full-atom values): 16448 Å² total; per-residue (Å²): 138,86,83,83,82,84,83,83,81,82,81,78,84,77,82,77,79,76,83,69,75,75,83,67,44,48,70,48,47,24,70,41,72,51,74,69,34,73,70,78,42,62,72,33,32,37,37,68,36,61,31,57,23,61,72,34,54,46,88,62,40,20,38,20,22,68,64,18,35,42,33,36,22,48,58,95,53,38,29,36,26,60,56,81,62,57,21,31,33,37,27,34,43,9,20,50,35,40,45,94,56,91,90,42,53,74,69,75,25,19,51,28,36,37,25,49,44,27,40,11,40,79,73,80,54,66,46,66,55,65,30,48,61,72,56,85,64,83,28,48,66,49,80,86,45,45,46,51,54,90,39,54,43,58,52,32,18,61,40,30,21,46,10,12,75,89,82,54,87,48,52,64,62,38,75,90,63,10,41,27,28,67,42,41,56,68,79,40,60,80,36,68,43,35,70,70,62,65,24,45,62,70,44,26,38,25,40,35,43,30,28,45,60,21,76,41,85,52,60,35,72,86,64,43,47,37,52,24,58,21,84,69,97,83,63,100,75,71,86,42,41,26,34,30,14,15,31,28,29,30,14,22,44,69,57,79,79,74,71,74,78,70,81,76,80,76,79,80,82,80,79,83,83,84,83,86,80,87,82,87,89,77,88,81,91,84,87,88,88,133

pLDDT: mean 80.99, std 23.03, range [27.14, 98.88]